Protein AF-A0A524PG04-F1 (afdb_monomer_lite)

pLDDT: mean 76.54, std 22.29, range [25.31, 98.19]

Radius of gyration: 31.92 Å; chains: 1; bounding box: 110×57×59 Å

Structure (mmCIF, N/CA/C/O backbone):
data_AF-A0A524PG04-F1
#
_entry.id   AF-A0A524PG04-F1
#
loop_
_atom_site.group_PDB
_atom_site.id
_atom_site.type_symbol
_atom_site.label_atom_id
_atom_site.label_alt_id
_atom_site.label_comp_id
_atom_site.label_asym_id
_atom_site.label_entity_id
_atom_site.label_seq_id
_atom_site.pdbx_PDB_ins_code
_atom_site.Cartn_x
_atom_site.Cartn_y
_atom_site.Cartn_z
_atom_site.occupancy
_atom_site.B_iso_or_equiv
_atom_site.auth_seq_id
_atom_site.auth_comp_id
_atom_site.auth_asym_id
_atom_site.auth_atom_id
_atom_site.pdbx_PDB_model_num
ATOM 1 N N . MET A 1 1 ? 89.328 -19.355 14.195 1.00 61.00 1 MET A N 1
ATOM 2 C CA . MET A 1 1 ? 89.448 -19.588 12.732 1.00 61.00 1 MET A CA 1
ATOM 3 C C . MET A 1 1 ? 89.073 -21.000 12.251 1.00 61.00 1 MET A C 1
ATOM 5 O O . MET A 1 1 ? 88.817 -21.136 11.061 1.00 61.00 1 MET A O 1
ATOM 9 N N . LEU A 1 2 ? 88.991 -22.046 13.094 1.00 58.09 2 LEU A N 1
ATOM 10 C CA . LEU A 1 2 ? 88.531 -23.376 12.633 1.00 58.09 2 LEU A CA 1
ATOM 11 C C . LEU A 1 2 ? 86.999 -23.502 12.486 1.00 58.09 2 LEU A C 1
ATOM 13 O O . LEU A 1 2 ? 86.540 -24.203 11.591 1.00 58.09 2 LEU A O 1
ATOM 17 N N . HIS A 1 3 ? 86.209 -22.791 13.295 1.00 58.31 3 HIS A N 1
ATOM 18 C CA . HIS A 1 3 ? 84.743 -22.933 13.302 1.00 58.31 3 HIS A CA 1
ATOM 19 C C . HIS A 1 3 ? 84.055 -22.395 12.033 1.00 58.31 3 HIS A C 1
ATOM 21 O O . HIS A 1 3 ? 83.090 -22.972 11.541 1.00 58.31 3 HIS A O 1
ATOM 27 N N . GLU A 1 4 ? 84.595 -21.330 11.439 1.00 61.19 4 GLU A N 1
ATOM 28 C CA . GLU A 1 4 ? 84.008 -20.685 10.258 1.00 61.19 4 GLU A CA 1
ATOM 29 C C . GLU A 1 4 ? 84.200 -21.510 8.971 1.00 61.19 4 GLU A C 1
ATOM 31 O O . GLU A 1 4 ? 83.395 -21.454 8.041 1.00 61.19 4 GLU A O 1
ATOM 36 N N . ARG A 1 5 ? 85.252 -22.340 8.926 1.00 68.06 5 ARG A N 1
ATOM 37 C CA . ARG A 1 5 ? 85.556 -23.194 7.768 1.00 68.06 5 ARG A CA 1
ATOM 38 C C . ARG A 1 5 ? 84.678 -24.446 7.713 1.00 68.06 5 ARG A C 1
ATOM 40 O O . ARG A 1 5 ? 84.444 -24.959 6.622 1.00 68.06 5 ARG A O 1
ATOM 47 N N . VAL A 1 6 ? 84.167 -24.916 8.853 1.00 69.62 6 VAL A N 1
ATOM 48 C CA . VAL A 1 6 ? 83.262 -26.079 8.919 1.00 69.62 6 VAL A CA 1
ATOM 49 C C . VAL A 1 6 ? 81.850 -25.694 8.471 1.00 69.62 6 VAL A C 1
ATOM 51 O O . VAL A 1 6 ? 81.259 -26.398 7.655 1.00 69.62 6 VAL A O 1
ATOM 54 N N . ILE A 1 7 ? 81.355 -24.524 8.890 1.00 65.94 7 ILE A N 1
ATOM 55 C CA . ILE A 1 7 ? 80.019 -24.025 8.515 1.00 65.94 7 ILE A CA 1
ATOM 56 C C . ILE A 1 7 ? 79.933 -23.753 7.005 1.00 65.94 7 ILE A C 1
ATOM 58 O O . ILE A 1 7 ? 78.972 -24.162 6.354 1.00 65.94 7 ILE A O 1
ATOM 62 N N . ARG A 1 8 ? 80.976 -23.159 6.404 1.00 67.19 8 ARG A N 1
ATOM 63 C CA . ARG A 1 8 ? 81.008 -22.936 4.947 1.00 67.19 8 ARG A CA 1
ATOM 64 C C . ARG A 1 8 ? 81.071 -24.238 4.144 1.00 67.19 8 ARG A C 1
ATOM 66 O O . ARG A 1 8 ? 80.489 -24.309 3.067 1.00 67.19 8 ARG A O 1
ATOM 73 N N . ARG A 1 9 ? 81.729 -25.285 4.655 1.00 67.44 9 ARG A N 1
ATOM 74 C CA . ARG A 1 9 ? 81.763 -26.598 3.983 1.00 67.44 9 ARG A CA 1
ATOM 75 C C . ARG A 1 9 ? 80.427 -27.341 4.088 1.00 67.44 9 ARG A C 1
ATOM 77 O O . ARG A 1 9 ? 80.043 -27.987 3.119 1.00 67.44 9 ARG A O 1
ATOM 84 N N . ALA A 1 10 ? 79.703 -27.201 5.199 1.00 65.19 10 ALA A N 1
ATOM 85 C CA . ALA A 1 10 ? 78.368 -27.780 5.361 1.00 65.19 10 ALA A CA 1
ATOM 86 C C . ALA A 1 10 ? 77.319 -27.104 4.455 1.00 65.19 10 ALA A C 1
ATOM 88 O O . ALA A 1 10 ? 76.533 -27.796 3.812 1.00 65.19 10 ALA A O 1
ATOM 89 N N . ALA A 1 11 ? 77.357 -25.772 4.319 1.00 61.72 11 ALA A N 1
ATOM 90 C CA . ALA A 1 11 ? 76.430 -25.032 3.455 1.00 61.72 11 ALA A CA 1
ATOM 91 C C . ALA A 1 11 ? 76.603 -25.365 1.959 1.00 61.72 11 ALA A C 1
ATOM 93 O O . ALA A 1 11 ? 75.622 -25.496 1.232 1.00 61.72 11 ALA A O 1
ATOM 94 N N . VAL A 1 12 ? 77.843 -25.574 1.500 1.00 64.75 12 VAL A N 1
ATOM 95 C CA . VAL A 1 12 ? 78.122 -25.945 0.100 1.00 64.75 12 VAL A CA 1
ATOM 96 C C . VAL A 1 12 ? 77.680 -27.380 -0.215 1.00 64.75 12 VAL A C 1
ATOM 98 O O . VAL A 1 12 ? 77.256 -27.652 -1.335 1.00 64.75 12 VAL A O 1
ATOM 101 N N . GLN A 1 13 ? 77.728 -28.295 0.759 1.00 62.78 13 GLN A N 1
ATOM 102 C CA . GLN A 1 13 ? 77.233 -29.668 0.583 1.00 62.78 13 GLN A CA 1
ATOM 103 C C . GLN A 1 13 ? 75.698 -29.732 0.582 1.00 62.78 13 GLN A C 1
ATOM 105 O O . GLN A 1 13 ? 75.121 -30.461 -0.220 1.00 62.78 13 GLN A O 1
ATOM 110 N N . LEU A 1 14 ? 75.030 -28.909 1.398 1.00 58.38 14 LEU A N 1
ATOM 111 C CA . LEU A 1 14 ? 73.568 -28.780 1.382 1.00 58.38 14 LEU A CA 1
ATOM 112 C C . LEU A 1 14 ? 73.045 -28.165 0.074 1.00 58.38 14 LEU A C 1
ATOM 114 O O . LEU A 1 14 ? 72.011 -28.597 -0.424 1.00 58.38 14 LEU A O 1
ATOM 118 N N . PHE A 1 15 ? 73.782 -27.230 -0.535 1.00 58.12 15 PHE A N 1
ATOM 119 C CA . PHE A 1 15 ? 73.389 -26.637 -1.819 1.00 58.12 15 PHE A CA 1
ATOM 120 C C . PHE A 1 15 ? 73.599 -27.584 -3.016 1.00 58.12 15 PHE A C 1
ATOM 122 O O . PHE A 1 15 ? 72.883 -27.492 -4.006 1.00 58.12 15 PHE A O 1
ATOM 129 N N . LYS A 1 16 ? 74.543 -28.533 -2.925 1.00 58.62 16 LYS A N 1
ATOM 130 C CA . LYS A 1 16 ? 74.797 -29.536 -3.977 1.00 58.62 16 LYS A CA 1
ATOM 131 C C . LYS A 1 16 ? 73.851 -30.739 -3.945 1.00 58.62 16 LYS A C 1
ATOM 133 O O . LYS A 1 16 ? 73.750 -31.440 -4.942 1.00 58.62 16 LYS A O 1
ATOM 138 N N . ALA A 1 17 ? 73.180 -30.991 -2.822 1.00 53.91 17 ALA A N 1
ATOM 139 C CA . ALA A 1 17 ? 72.225 -32.094 -2.687 1.00 53.91 17 ALA A CA 1
ATOM 140 C C . ALA A 1 17 ? 70.807 -31.732 -3.163 1.00 53.91 17 ALA A C 1
ATOM 142 O O . ALA A 1 17 ? 69.955 -32.610 -3.280 1.00 53.91 17 ALA A O 1
ATOM 143 N N . MET A 1 18 ? 70.554 -30.457 -3.466 1.00 55.56 18 MET A N 1
ATOM 144 C CA . MET A 1 18 ? 69.277 -29.977 -3.985 1.00 55.56 18 MET A CA 1
ATOM 145 C C . MET A 1 18 ? 69.347 -29.799 -5.507 1.00 55.56 18 MET A C 1
ATOM 147 O O . MET A 1 18 ? 68.961 -28.765 -6.045 1.00 55.56 18 MET A O 1
ATOM 151 N N . ASP A 1 19 ? 69.815 -30.836 -6.210 1.00 57.38 19 ASP A N 1
ATOM 152 C CA . ASP A 1 19 ? 69.539 -31.038 -7.639 1.00 57.38 19 ASP A CA 1
ATOM 153 C C . ASP A 1 19 ? 68.057 -31.408 -7.792 1.00 57.38 19 ASP A C 1
ATOM 155 O O . ASP A 1 19 ? 67.667 -32.521 -8.158 1.00 57.38 19 ASP A O 1
ATOM 159 N N . LEU A 1 20 ? 67.196 -30.444 -7.470 1.00 54.78 20 LEU A N 1
ATOM 160 C CA . LEU A 1 20 ? 65.796 -30.489 -7.821 1.00 54.78 20 LEU A CA 1
ATOM 161 C C . LEU A 1 20 ? 65.758 -30.245 -9.327 1.00 54.78 20 LEU A C 1
ATOM 163 O O . LEU A 1 20 ? 65.735 -29.110 -9.799 1.00 54.78 20 LEU A O 1
ATOM 167 N N . ARG A 1 21 ? 65.858 -31.348 -10.076 1.00 63.59 21 ARG A N 1
ATOM 168 C CA . ARG A 1 21 ? 65.670 -31.427 -11.525 1.00 63.59 21 ARG A CA 1
ATOM 169 C C . ARG A 1 21 ? 64.244 -30.993 -11.856 1.00 63.59 21 ARG A C 1
ATOM 171 O O . ARG A 1 21 ? 63.390 -31.814 -12.177 1.00 63.59 21 ARG A O 1
ATOM 178 N N . PHE A 1 22 ? 63.975 -29.697 -11.753 1.00 57.28 22 PHE A N 1
ATOM 179 C CA . PHE A 1 22 ? 62.798 -29.088 -12.333 1.00 57.28 22 PHE A CA 1
ATOM 180 C C . PHE A 1 22 ? 62.942 -29.247 -13.837 1.00 57.28 22 PHE A C 1
ATOM 182 O O . PHE A 1 22 ? 63.672 -28.511 -14.499 1.00 57.28 22 PHE A O 1
ATOM 189 N N . ALA A 1 23 ? 62.292 -30.280 -14.369 1.00 59.88 23 ALA A N 1
ATOM 190 C CA . ALA A 1 23 ? 62.112 -30.416 -15.797 1.00 59.88 23 ALA A CA 1
ATOM 191 C C . ALA A 1 23 ? 61.543 -29.083 -16.313 1.00 59.88 23 ALA A C 1
ATOM 193 O O . ALA A 1 23 ? 60.597 -28.568 -15.705 1.00 59.88 23 ALA A O 1
ATOM 194 N N . PRO A 1 24 ? 62.067 -28.521 -17.415 1.00 59.09 24 PRO A N 1
ATOM 195 C CA . PRO A 1 24 ? 61.584 -27.244 -17.945 1.00 59.09 24 PRO A CA 1
ATOM 196 C C . PRO A 1 24 ? 60.068 -27.262 -18.224 1.00 59.09 24 PRO A C 1
ATOM 198 O O . PRO A 1 24 ? 59.426 -26.218 -18.208 1.00 59.09 24 PRO A O 1
ATOM 201 N N . GLY A 1 25 ? 59.471 -28.452 -18.376 1.00 59.28 25 GLY A N 1
ATOM 202 C CA . GLY A 1 25 ? 58.024 -28.637 -18.491 1.00 59.28 25 GLY A CA 1
ATOM 203 C C . GLY A 1 25 ? 57.207 -28.297 -17.235 1.00 59.28 25 GLY A C 1
ATOM 204 O O . GLY A 1 25 ? 56.081 -27.838 -17.380 1.00 59.28 25 GLY A O 1
ATOM 205 N N . LEU A 1 26 ? 57.738 -28.457 -16.014 1.00 58.88 26 LEU A N 1
ATOM 206 C CA . LEU A 1 26 ? 56.975 -28.173 -14.785 1.00 58.88 26 LEU A CA 1
ATOM 207 C C . LEU A 1 26 ? 56.836 -26.660 -14.538 1.00 58.88 26 LEU A C 1
ATOM 209 O O . LEU A 1 26 ? 55.797 -26.199 -14.080 1.00 58.88 26 LEU A O 1
ATOM 213 N N . ILE A 1 27 ? 57.861 -25.881 -14.897 1.00 63.84 27 ILE A N 1
ATOM 214 C CA . ILE A 1 27 ? 57.843 -24.414 -14.786 1.00 63.84 27 ILE A CA 1
ATOM 215 C C . ILE A 1 27 ? 56.858 -23.814 -15.803 1.00 63.84 27 ILE A C 1
ATOM 217 O O . ILE A 1 27 ? 56.119 -22.892 -15.468 1.00 63.84 27 ILE A O 1
ATOM 221 N N . ILE A 1 28 ? 56.782 -24.382 -17.013 1.00 64.31 28 ILE A N 1
ATOM 222 C CA . ILE A 1 28 ? 55.809 -23.973 -18.039 1.00 64.31 28 ILE A CA 1
ATOM 223 C C . ILE A 1 28 ? 54.373 -24.302 -17.602 1.00 64.31 28 ILE A C 1
ATOM 225 O O . ILE A 1 28 ? 53.475 -23.492 -17.809 1.00 64.31 28 ILE A O 1
ATOM 229 N N . LEU A 1 29 ? 54.152 -25.449 -16.951 1.00 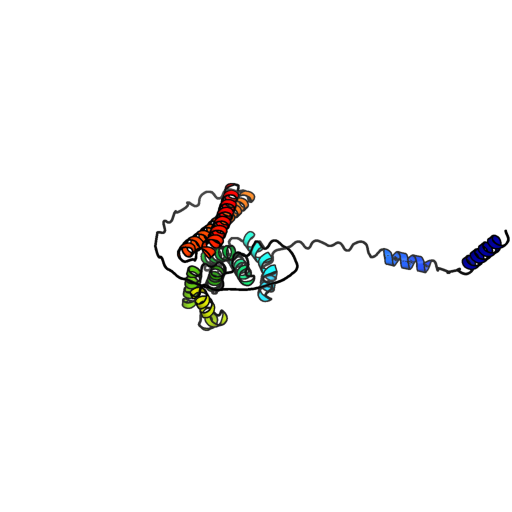60.69 29 LEU A N 1
ATOM 230 C CA . LEU A 1 29 ? 52.821 -25.868 -16.497 1.00 60.69 29 LEU A CA 1
ATOM 231 C C . LEU A 1 29 ? 52.303 -25.008 -15.330 1.00 60.69 29 LEU A C 1
ATOM 233 O O . LEU A 1 29 ? 51.123 -24.670 -15.292 1.00 60.69 29 LEU A O 1
ATOM 237 N N . VAL A 1 30 ? 53.189 -24.580 -14.424 1.00 64.12 30 VAL A N 1
ATOM 238 C CA . VAL A 1 30 ? 52.848 -23.623 -13.356 1.00 64.12 30 VAL A CA 1
ATOM 239 C C . VAL A 1 30 ? 52.592 -22.221 -13.924 1.00 64.12 30 VAL A C 1
ATOM 241 O O . VAL A 1 30 ? 51.646 -21.566 -13.499 1.00 64.12 30 VAL A O 1
ATOM 244 N N . ALA A 1 31 ? 53.361 -21.777 -14.925 1.00 60.78 31 ALA A N 1
ATOM 245 C CA . ALA A 1 31 ? 53.132 -20.491 -15.590 1.00 60.78 31 ALA A CA 1
ATOM 246 C C . ALA A 1 31 ? 51.802 -20.440 -16.372 1.00 60.78 31 ALA A C 1
ATOM 248 O O . ALA A 1 31 ? 51.148 -19.402 -16.365 1.00 60.78 31 ALA A O 1
ATOM 249 N N . LEU A 1 32 ? 51.370 -21.555 -16.977 1.00 58.19 32 LEU A N 1
ATOM 250 C CA . LEU A 1 32 ? 50.072 -21.676 -17.663 1.00 58.19 32 LEU A CA 1
ATOM 251 C C . LEU A 1 32 ? 48.877 -21.676 -16.693 1.00 58.19 32 LEU A C 1
ATOM 253 O O . LEU A 1 32 ? 47.844 -21.097 -17.000 1.00 58.19 32 LEU A O 1
ATOM 257 N N . MET A 1 33 ? 49.031 -22.247 -15.494 1.00 59.62 33 MET A N 1
ATOM 258 C CA . MET A 1 33 ? 48.008 -22.208 -14.433 1.00 59.62 33 MET A CA 1
ATOM 259 C C . MET A 1 33 ? 47.835 -20.819 -13.788 1.00 59.62 33 MET A C 1
ATOM 261 O O . MET A 1 33 ? 46.812 -20.553 -13.163 1.00 59.62 33 MET A O 1
ATOM 265 N N . LEU A 1 34 ? 48.819 -19.924 -13.925 1.00 56.41 34 LEU A N 1
ATOM 266 C CA . LEU A 1 34 ? 48.785 -18.564 -13.368 1.00 56.41 34 LEU A CA 1
ATOM 267 C C . LEU A 1 34 ? 48.224 -17.514 -14.345 1.00 56.41 34 LEU A C 1
ATOM 269 O O . LEU A 1 34 ? 47.980 -16.382 -13.931 1.00 56.41 34 LEU A O 1
ATOM 273 N N . THR A 1 35 ? 47.986 -17.866 -15.613 1.00 56.81 35 THR A N 1
ATOM 274 C CA . THR A 1 35 ? 47.435 -16.946 -16.626 1.00 56.81 35 THR A CA 1
ATOM 275 C C . THR A 1 35 ? 45.909 -16.962 -16.746 1.00 56.81 35 THR A C 1
ATOM 277 O O . THR A 1 35 ? 45.356 -16.044 -17.342 1.00 56.81 35 THR A O 1
ATOM 280 N N . ASP A 1 36 ? 45.213 -17.921 -16.129 1.00 50.41 36 ASP A N 1
ATOM 281 C CA . ASP A 1 36 ? 43.746 -18.046 -16.229 1.00 50.41 36 ASP A CA 1
ATOM 282 C C . ASP A 1 36 ? 42.958 -17.200 -15.204 1.00 50.41 36 ASP A C 1
ATOM 284 O O . ASP A 1 36 ? 41.729 -17.204 -15.203 1.00 50.41 36 ASP A O 1
ATOM 288 N N . PHE A 1 37 ? 43.632 -16.434 -14.337 1.00 55.00 37 PHE A N 1
ATOM 289 C CA . PHE A 1 37 ? 42.971 -15.598 -13.318 1.00 55.00 37 PHE A CA 1
ATOM 290 C C . PHE A 1 37 ? 42.714 -14.142 -13.733 1.00 55.00 37 PHE A C 1
ATOM 292 O O . PHE A 1 37 ? 42.128 -13.376 -12.965 1.00 55.00 37 PHE A O 1
ATOM 299 N N . ALA A 1 38 ? 43.118 -13.735 -14.935 1.00 58.28 38 ALA A N 1
ATOM 300 C CA . ALA A 1 38 ? 42.870 -12.387 -15.428 1.00 58.28 38 ALA A CA 1
ATOM 301 C C . ALA A 1 38 ? 41.694 -12.393 -16.412 1.00 58.28 38 ALA A C 1
ATOM 303 O O . ALA A 1 38 ? 41.837 -12.846 -17.544 1.00 58.28 38 ALA A O 1
ATOM 304 N N . SER A 1 39 ? 40.573 -11.797 -15.992 1.00 61.59 39 SER A N 1
ATOM 305 C CA . SER A 1 39 ? 39.359 -11.464 -16.771 1.00 61.59 39 SER A CA 1
ATOM 306 C C . SER A 1 39 ? 38.116 -12.308 -16.474 1.00 61.59 39 SER A C 1
ATOM 308 O O . SER A 1 39 ? 37.393 -12.719 -17.378 1.00 61.59 39 SER A O 1
ATOM 310 N N . VAL A 1 40 ? 37.753 -12.431 -15.194 1.00 58.75 40 VAL A N 1
ATOM 311 C CA . VAL A 1 40 ? 36.322 -12.371 -14.857 1.00 58.75 40 VAL A CA 1
ATOM 312 C C . VAL A 1 40 ? 35.906 -10.907 -14.983 1.00 58.75 40 VAL A C 1
ATOM 314 O O . VAL A 1 40 ? 35.981 -10.127 -14.036 1.00 58.75 40 VAL A O 1
ATOM 317 N N . SER A 1 41 ? 35.530 -10.496 -16.194 1.00 60.94 41 SER A N 1
ATOM 318 C CA . SER A 1 41 ? 34.801 -9.247 -16.380 1.00 60.94 41 SER A CA 1
ATOM 319 C C . SER A 1 41 ? 33.428 -9.425 -15.744 1.00 60.94 41 SER A C 1
ATOM 321 O O . SER A 1 41 ? 32.563 -10.098 -16.301 1.00 60.94 41 SER A O 1
ATOM 323 N N . ALA A 1 42 ? 33.227 -8.822 -14.575 1.00 51.88 42 ALA A N 1
ATOM 324 C CA . ALA A 1 42 ? 31.898 -8.562 -14.050 1.00 51.88 42 ALA A CA 1
ATOM 325 C C . ALA A 1 42 ? 31.203 -7.596 -15.021 1.00 51.88 42 ALA A C 1
ATOM 327 O O . ALA A 1 42 ? 31.329 -6.379 -14.907 1.00 51.88 42 ALA A O 1
ATOM 328 N N . GLN A 1 43 ? 30.535 -8.131 -16.045 1.00 57.16 43 GLN A N 1
ATOM 329 C CA . GLN A 1 43 ? 29.596 -7.336 -16.821 1.00 57.16 43 GLN A CA 1
ATOM 330 C C . GLN A 1 43 ? 28.498 -6.928 -15.845 1.00 57.16 43 GLN A C 1
ATOM 332 O O . GLN A 1 43 ? 27.790 -7.786 -15.316 1.00 57.16 43 GLN A O 1
ATOM 337 N N . ALA A 1 44 ? 28.406 -5.631 -15.551 1.00 56.44 44 ALA A N 1
ATOM 338 C CA . ALA A 1 44 ? 27.278 -5.086 -14.820 1.00 56.44 44 ALA A CA 1
ATOM 339 C C . ALA A 1 44 ? 26.027 -5.437 -15.629 1.00 56.44 44 ALA A C 1
ATOM 341 O O . ALA A 1 44 ? 25.806 -4.881 -16.705 1.00 56.44 44 ALA A O 1
ATOM 342 N N . VAL A 1 45 ? 25.264 -6.425 -15.157 1.00 58.59 45 VAL A N 1
ATOM 343 C CA . VAL A 1 45 ? 23.978 -6.778 -15.750 1.00 58.59 45 VAL A CA 1
ATOM 344 C C . VAL A 1 45 ? 23.123 -5.526 -15.633 1.00 58.59 45 VAL A C 1
ATOM 346 O O . VAL A 1 45 ? 22.738 -5.131 -14.533 1.00 58.59 45 VAL A O 1
ATOM 349 N N . SER A 1 46 ? 22.900 -4.846 -16.755 1.00 71.69 46 SER A N 1
ATOM 350 C CA . SER A 1 46 ? 22.048 -3.670 -16.780 1.00 71.69 46 SER A CA 1
ATOM 351 C C . SER A 1 46 ? 20.638 -4.105 -16.399 1.00 71.69 46 SER A C 1
ATOM 353 O O . SER A 1 46 ? 20.056 -5.016 -16.995 1.00 71.69 46 SER A O 1
ATOM 355 N N . PHE A 1 47 ? 20.097 -3.487 -15.352 1.00 84.56 47 PHE A N 1
ATOM 356 C CA . PHE A 1 47 ? 18.735 -3.754 -14.921 1.00 84.56 47 PHE A CA 1
ATOM 357 C C . PHE A 1 47 ? 17.774 -3.340 -16.036 1.00 84.56 47 PHE A C 1
ATOM 359 O O . PHE A 1 47 ? 17.689 -2.167 -16.399 1.00 84.56 47 PHE A O 1
ATOM 366 N N . THR A 1 48 ? 17.054 -4.314 -16.587 1.00 88.19 48 THR A N 1
ATOM 367 C CA . THR A 1 48 ? 16.013 -4.079 -17.586 1.00 88.19 48 THR A CA 1
ATOM 368 C C . THR A 1 48 ? 14.657 -4.424 -16.971 1.00 88.19 48 THR A C 1
ATOM 370 O O . THR A 1 48 ? 14.434 -5.563 -16.547 1.00 88.19 48 THR A O 1
ATOM 373 N N . PRO A 1 49 ? 13.729 -3.456 -16.857 1.00 90.69 49 PRO A N 1
ATOM 374 C CA . PRO A 1 49 ? 12.407 -3.734 -16.321 1.00 90.69 49 PRO A CA 1
ATOM 375 C C . PRO A 1 49 ? 11.632 -4.654 -17.273 1.00 90.69 49 PRO A C 1
ATOM 377 O O . PRO A 1 49 ? 11.436 -4.320 -18.439 1.00 90.69 49 PRO A O 1
ATOM 380 N N . SER A 1 50 ? 11.175 -5.806 -16.776 1.00 93.88 50 SER A N 1
ATOM 381 C CA . SER A 1 50 ? 10.380 -6.777 -17.535 1.00 93.88 50 SER A CA 1
ATOM 382 C C . SER A 1 50 ? 9.143 -7.165 -16.741 1.00 93.88 50 SER A C 1
ATOM 384 O O . SER A 1 50 ? 9.216 -7.451 -15.543 1.00 93.88 50 SER A O 1
ATOM 386 N N . LYS A 1 51 ? 7.999 -7.191 -17.430 1.00 94.38 51 LYS A N 1
ATOM 387 C CA . LYS A 1 51 ? 6.714 -7.594 -16.858 1.00 94.38 51 LYS A CA 1
ATOM 388 C C . LYS A 1 51 ? 6.711 -9.077 -16.493 1.00 94.38 51 LYS A C 1
ATOM 390 O O . LYS A 1 51 ? 6.181 -9.448 -15.451 1.00 94.38 51 LYS A O 1
ATOM 395 N N . GLU A 1 52 ? 7.297 -9.914 -17.340 1.00 96.06 52 GLU A N 1
ATOM 396 C CA . GLU A 1 52 ? 7.395 -11.359 -17.153 1.00 96.06 52 GLU A CA 1
ATOM 397 C C . GLU A 1 52 ? 8.214 -11.679 -15.900 1.00 96.06 52 GLU A C 1
ATOM 399 O O . GLU A 1 52 ? 7.749 -12.423 -15.033 1.00 96.06 52 GLU A O 1
ATOM 404 N N . THR A 1 53 ? 9.380 -11.042 -15.751 1.00 94.56 53 THR A N 1
ATOM 405 C CA . THR A 1 53 ? 10.222 -11.181 -14.556 1.00 94.56 53 THR A CA 1
ATOM 406 C C . THR A 1 53 ? 9.501 -10.675 -13.307 1.00 94.56 53 THR A C 1
ATOM 408 O O . THR A 1 53 ? 9.451 -11.383 -12.302 1.00 94.56 53 THR A O 1
ATOM 411 N N . ALA A 1 54 ? 8.868 -9.497 -13.373 1.00 95.31 54 ALA A N 1
ATOM 412 C CA . ALA A 1 54 ? 8.107 -8.934 -12.255 1.00 95.31 54 ALA A CA 1
ATOM 413 C C . ALA A 1 54 ? 6.966 -9.856 -11.797 1.00 95.31 54 ALA A C 1
ATOM 415 O O . ALA A 1 54 ? 6.768 -10.070 -10.602 1.00 95.31 54 ALA A O 1
ATOM 416 N N . SER A 1 55 ? 6.225 -10.432 -12.746 1.00 95.50 55 SER A N 1
ATOM 417 C CA . SER A 1 55 ? 5.114 -11.344 -12.465 1.00 95.50 55 SER A CA 1
ATOM 418 C C . SER A 1 55 ? 5.591 -12.662 -11.853 1.00 95.50 55 SER A C 1
ATOM 420 O O . SER A 1 55 ? 4.967 -13.151 -10.906 1.00 95.50 55 SER A O 1
ATOM 422 N N . GLY A 1 56 ? 6.719 -13.200 -12.330 1.00 97.19 56 GLY A N 1
ATOM 423 C CA . GLY A 1 56 ? 7.362 -14.372 -11.736 1.00 97.19 56 GLY A CA 1
ATOM 424 C C . GLY A 1 56 ? 7.780 -14.125 -10.286 1.00 97.19 56 GLY A C 1
ATOM 425 O O . GLY A 1 56 ? 7.402 -14.894 -9.404 1.00 97.19 56 GLY A O 1
ATOM 426 N N . LEU A 1 57 ? 8.474 -13.011 -10.032 1.00 95.62 57 LEU A N 1
ATOM 427 C CA . LEU A 1 57 ? 8.930 -12.611 -8.695 1.00 95.62 57 LEU A CA 1
ATOM 428 C C . LEU A 1 57 ? 7.769 -12.357 -7.728 1.00 95.62 57 LEU A C 1
ATOM 430 O O . LEU A 1 57 ? 7.814 -12.787 -6.576 1.00 95.62 57 LEU A O 1
ATOM 434 N N . TYR A 1 58 ? 6.707 -11.704 -8.202 1.00 96.56 58 TYR A N 1
ATOM 435 C CA . TYR A 1 58 ? 5.495 -11.473 -7.419 1.00 96.56 58 TYR A CA 1
ATOM 436 C C . TYR A 1 58 ? 4.838 -12.792 -7.007 1.00 96.56 58 TYR A C 1
ATOM 438 O O . TYR A 1 58 ? 4.503 -12.994 -5.844 1.00 96.56 58 TYR A O 1
ATOM 446 N N . SER A 1 59 ? 4.706 -13.722 -7.955 1.00 95.50 59 SER A N 1
ATOM 447 C CA . SER A 1 59 ? 4.082 -15.026 -7.713 1.00 95.50 59 SER A CA 1
ATOM 448 C C . SER A 1 59 ? 4.918 -15.910 -6.784 1.00 95.50 59 SER A C 1
ATOM 450 O O . SER A 1 59 ? 4.360 -16.722 -6.051 1.00 95.50 59 SER A O 1
ATOM 452 N N . SER A 1 60 ? 6.246 -15.744 -6.779 1.00 95.06 60 SER A N 1
ATOM 453 C CA . SER A 1 60 ? 7.145 -16.417 -5.837 1.00 95.06 60 SER A CA 1
ATOM 454 C C . SER A 1 60 ? 7.247 -15.718 -4.474 1.00 95.06 60 SER A C 1
ATOM 456 O O . SER A 1 60 ? 8.017 -16.166 -3.629 1.00 95.06 60 SER A O 1
ATOM 458 N N . GLY A 1 61 ? 6.524 -14.613 -4.257 1.00 93.31 61 GLY A N 1
ATOM 459 C CA . GLY A 1 61 ? 6.551 -13.839 -3.012 1.00 93.31 61 GLY A CA 1
ATOM 460 C C . GLY A 1 61 ? 7.792 -12.961 -2.822 1.00 93.31 61 GLY A C 1
ATOM 461 O O . GLY A 1 61 ? 7.982 -12.398 -1.746 1.00 93.31 61 GLY A O 1
ATOM 462 N N . ASN A 1 62 ? 8.640 -12.806 -3.845 1.00 94.94 62 ASN A N 1
ATOM 463 C CA . ASN A 1 62 ? 9.779 -11.890 -3.798 1.00 94.94 62 ASN A CA 1
ATOM 464 C C . ASN A 1 62 ? 9.316 -10.468 -4.147 1.00 94.94 62 ASN A C 1
ATOM 466 O O . ASN A 1 62 ? 9.591 -9.936 -5.225 1.00 94.94 62 ASN A O 1
ATOM 470 N N . TYR A 1 63 ? 8.568 -9.868 -3.222 1.00 95.19 63 TYR A N 1
ATOM 471 C CA . TYR A 1 63 ? 7.947 -8.560 -3.418 1.00 95.19 63 TYR A CA 1
ATOM 472 C C . TYR A 1 63 ? 8.966 -7.423 -3.534 1.00 95.19 63 TYR A C 1
ATOM 474 O O . TYR A 1 63 ? 8.674 -6.433 -4.194 1.00 95.19 63 TYR A O 1
ATOM 482 N N . SER A 1 64 ? 10.162 -7.564 -2.950 1.00 93.81 64 SER A N 1
ATOM 483 C CA . SER A 1 64 ? 11.225 -6.550 -3.033 1.00 93.81 64 SER A CA 1
ATOM 484 C C . SER A 1 64 ? 11.745 -6.397 -4.463 1.00 93.81 64 SER A C 1
ATOM 486 O O . SER A 1 64 ? 11.716 -5.305 -5.031 1.00 93.81 64 SER A O 1
ATOM 488 N N . GLU A 1 65 ? 12.134 -7.504 -5.102 1.00 92.81 65 GLU A N 1
ATOM 489 C CA . GLU A 1 65 ? 12.586 -7.466 -6.496 1.00 92.81 65 GLU A CA 1
ATOM 490 C C . GLU A 1 65 ? 11.422 -7.195 -7.460 1.00 92.81 65 GLU A C 1
ATOM 492 O O . GLU A 1 65 ? 11.570 -6.438 -8.422 1.00 92.81 65 GLU A O 1
ATOM 497 N N . ALA A 1 66 ? 10.229 -7.737 -7.181 1.00 95.69 66 ALA A N 1
ATOM 498 C CA . ALA A 1 66 ? 9.035 -7.427 -7.967 1.00 95.69 66 ALA A CA 1
ATOM 499 C C . ALA A 1 66 ? 8.718 -5.923 -7.946 1.00 95.69 66 ALA A C 1
ATOM 501 O O . ALA A 1 66 ? 8.416 -5.347 -8.993 1.00 95.69 66 ALA A O 1
ATOM 502 N N . LEU A 1 67 ? 8.842 -5.274 -6.783 1.00 96.94 67 LEU A N 1
ATOM 503 C CA . LEU A 1 67 ? 8.639 -3.837 -6.631 1.00 96.94 67 LEU A CA 1
ATOM 504 C C . LEU A 1 67 ? 9.604 -3.039 -7.507 1.00 96.94 67 LEU A C 1
ATOM 506 O O . LEU A 1 67 ? 9.156 -2.108 -8.168 1.00 96.94 67 LEU A O 1
ATOM 510 N N . LYS A 1 68 ? 10.892 -3.405 -7.568 1.00 95.38 68 LYS A N 1
ATOM 511 C CA . LYS A 1 68 ? 11.875 -2.726 -8.436 1.00 95.38 68 LYS A CA 1
ATOM 512 C C . LYS A 1 68 ? 11.454 -2.758 -9.905 1.00 95.38 68 LYS A C 1
ATOM 514 O O . LYS A 1 68 ? 11.532 -1.746 -10.598 1.00 95.38 68 LYS A O 1
ATOM 519 N N . HIS A 1 69 ? 10.981 -3.906 -10.390 1.00 95.56 69 HIS A N 1
ATOM 520 C CA . HIS A 1 69 ? 10.510 -4.017 -11.769 1.00 95.56 69 HIS A CA 1
ATOM 521 C C . HIS A 1 69 ? 9.198 -3.262 -12.001 1.00 95.56 69 HIS A C 1
ATOM 523 O O . HIS A 1 69 ? 9.095 -2.526 -12.981 1.00 95.56 69 HIS A O 1
ATOM 529 N N . TYR A 1 70 ? 8.202 -3.408 -11.124 1.00 96.81 70 TYR A N 1
ATOM 530 C CA . TYR A 1 70 ? 6.912 -2.737 -11.299 1.00 96.81 70 TYR A CA 1
ATOM 531 C C . TYR A 1 70 ? 6.998 -1.220 -11.148 1.00 96.81 70 TYR A C 1
ATOM 533 O O . TYR A 1 70 ? 6.329 -0.513 -11.902 1.00 96.81 70 TYR A O 1
ATOM 541 N N . SER A 1 71 ? 7.848 -0.710 -10.255 1.00 94.19 71 SER A N 1
ATOM 542 C CA . SER A 1 71 ? 8.058 0.730 -10.099 1.00 94.19 71 SER A CA 1
ATOM 543 C C . SER A 1 71 ? 8.689 1.322 -11.361 1.00 94.19 71 SER A C 1
ATOM 545 O O . SER A 1 71 ? 8.150 2.279 -11.920 1.00 94.19 71 SER A O 1
ATOM 547 N N . ALA A 1 72 ? 9.732 0.685 -11.902 1.00 92.88 72 ALA A N 1
ATOM 548 C CA . ALA A 1 72 ? 10.351 1.084 -13.164 1.00 92.88 72 ALA A CA 1
ATOM 549 C C . ALA A 1 72 ? 9.374 0.990 -14.354 1.00 92.88 72 ALA A C 1
ATOM 551 O O . ALA A 1 72 ? 9.294 1.911 -15.168 1.00 92.88 72 ALA A O 1
ATOM 552 N N . LEU A 1 73 ? 8.569 -0.077 -14.436 1.00 93.25 73 LEU A N 1
ATOM 553 C CA . LEU A 1 73 ? 7.516 -0.204 -15.453 1.00 93.25 73 LEU A CA 1
ATOM 554 C C . LEU A 1 73 ? 6.450 0.889 -15.314 1.00 93.25 73 LEU A C 1
ATOM 556 O O . LEU A 1 73 ? 5.999 1.422 -16.322 1.00 93.25 73 LEU A O 1
ATOM 560 N N . SER A 1 74 ? 6.065 1.259 -14.091 1.00 92.06 74 SER A N 1
ATOM 561 C CA . SER A 1 74 ? 5.074 2.315 -13.859 1.00 92.06 74 SER A CA 1
ATOM 562 C C . SER A 1 74 ? 5.568 3.698 -14.297 1.00 92.06 74 SER A C 1
ATOM 564 O O . SER A 1 74 ? 4.773 4.491 -14.799 1.00 92.06 74 SER A O 1
ATOM 566 N N . GLY A 1 75 ? 6.876 3.963 -14.182 1.00 88.88 75 GLY A N 1
ATOM 567 C CA . GLY A 1 75 ? 7.506 5.179 -14.702 1.00 88.88 75 GLY A CA 1
ATOM 568 C C . GLY A 1 75 ? 7.558 5.209 -16.231 1.00 88.88 75 GLY A C 1
ATOM 569 O O . GLY A 1 75 ? 7.244 6.232 -16.835 1.00 88.88 75 GLY A O 1
ATOM 570 N N . ASN A 1 76 ? 7.879 4.072 -16.858 1.00 87.56 76 ASN A N 1
ATOM 571 C CA . ASN A 1 76 ? 7.969 3.951 -18.319 1.00 87.56 76 ASN A CA 1
ATOM 572 C C . ASN A 1 76 ? 6.594 3.898 -19.008 1.00 87.56 76 ASN A C 1
ATOM 574 O O . ASN A 1 76 ? 6.451 4.305 -20.159 1.00 87.56 76 ASN A O 1
ATOM 578 N N . PHE A 1 77 ? 5.574 3.393 -18.311 1.00 90.50 77 PHE A N 1
ATOM 579 C CA . PHE A 1 77 ? 4.223 3.190 -18.834 1.00 90.50 77 PHE A CA 1
ATOM 580 C C . PHE A 1 77 ? 3.162 3.782 -17.886 1.00 90.50 77 PHE A C 1
ATOM 582 O O . PHE A 1 77 ? 2.306 3.051 -17.382 1.00 90.50 77 PHE A O 1
ATOM 589 N N . PRO A 1 78 ? 3.143 5.111 -17.666 1.00 86.94 78 PRO A N 1
ATOM 590 C CA . PRO A 1 78 ? 2.286 5.749 -16.657 1.00 86.94 78 PRO A CA 1
ATOM 591 C C . PRO A 1 78 ? 0.782 5.619 -16.940 1.00 86.94 78 PRO A C 1
ATOM 593 O O . PRO A 1 78 ? -0.037 5.784 -16.037 1.00 86.94 78 PRO A O 1
ATOM 596 N N . ALA A 1 79 ? 0.412 5.323 -18.190 1.00 87.38 79 ALA A N 1
ATOM 597 C CA . ALA A 1 79 ? -0.967 5.106 -18.617 1.00 87.38 79 ALA A CA 1
ATOM 598 C C . ALA A 1 79 ? -1.504 3.699 -18.288 1.00 87.38 79 ALA A C 1
ATOM 600 O O . ALA A 1 79 ? -2.688 3.439 -18.513 1.00 87.38 79 ALA A O 1
ATOM 601 N N . ASP A 1 80 ? -0.656 2.763 -17.850 1.00 91.25 80 ASP A N 1
ATOM 602 C CA . ASP A 1 80 ? -1.097 1.438 -17.418 1.00 91.25 80 ASP A CA 1
ATOM 603 C C . ASP A 1 80 ? -1.266 1.410 -15.884 1.00 91.25 80 ASP A C 1
ATOM 605 O O . ASP A 1 80 ? -0.271 1.409 -15.151 1.00 91.25 80 ASP A O 1
ATOM 609 N N . PRO A 1 81 ? -2.510 1.382 -15.365 1.00 94.50 81 PRO A N 1
ATOM 610 C CA . PRO A 1 81 ? -2.755 1.370 -13.925 1.00 94.50 81 PRO A CA 1
ATOM 611 C C . PRO A 1 81 ? -2.271 0.076 -13.253 1.00 94.50 81 PRO A C 1
ATOM 613 O O . PRO A 1 81 ? -2.085 0.054 -12.036 1.00 94.50 81 PRO A O 1
ATOM 616 N N . LEU A 1 82 ? -2.033 -0.995 -14.018 1.00 95.06 82 LEU A N 1
ATOM 617 C CA . LEU A 1 82 ? -1.632 -2.298 -13.495 1.00 95.06 82 LEU A CA 1
ATOM 618 C C . LEU A 1 82 ? -0.270 -2.243 -12.784 1.00 95.06 82 LEU A C 1
ATOM 620 O O . LEU A 1 82 ? -0.083 -2.870 -11.743 1.00 95.06 82 LEU A O 1
ATOM 624 N N . TYR A 1 83 ? 0.684 -1.473 -13.312 1.00 95.06 83 TYR A N 1
ATOM 625 C CA . TYR A 1 83 ? 2.018 -1.378 -12.712 1.00 95.06 83 TYR A CA 1
ATOM 626 C C . TYR A 1 83 ? 2.009 -0.571 -11.414 1.00 95.06 83 TYR A C 1
ATOM 628 O O . TYR A 1 83 ? 2.690 -0.942 -10.456 1.00 95.06 83 TYR A O 1
ATOM 636 N N . LYS A 1 84 ? 1.183 0.481 -11.339 1.00 96.00 84 LYS A N 1
ATOM 637 C CA . LYS A 1 84 ? 0.938 1.216 -10.088 1.00 96.00 84 LYS A CA 1
ATOM 638 C C . LYS A 1 84 ? 0.261 0.323 -9.053 1.00 96.00 84 LYS A C 1
ATOM 640 O O . LYS A 1 84 ? 0.681 0.308 -7.899 1.00 96.00 84 LYS A O 1
ATOM 645 N N . TYR A 1 85 ? -0.723 -0.470 -9.487 1.00 97.69 85 TYR A N 1
ATOM 646 C CA . TYR A 1 85 ? -1.391 -1.449 -8.638 1.00 97.69 85 TYR A CA 1
ATOM 647 C C . TYR A 1 85 ? -0.392 -2.425 -8.010 1.00 97.69 85 TYR A C 1
ATOM 649 O O . TYR A 1 85 ? -0.283 -2.477 -6.789 1.00 97.69 85 TYR A O 1
ATOM 657 N N . TYR A 1 86 ? 0.385 -3.147 -8.823 1.00 97.69 86 TYR A N 1
ATOM 658 C CA . TYR A 1 86 ? 1.322 -4.138 -8.295 1.00 97.69 86 TYR A CA 1
ATOM 659 C C . TYR A 1 86 ? 2.449 -3.518 -7.471 1.00 97.69 86 TYR A C 1
ATOM 661 O O . TYR A 1 86 ? 2.850 -4.116 -6.476 1.00 97.69 86 TYR A O 1
ATOM 669 N N . SER A 1 87 ? 2.920 -2.317 -7.824 1.00 97.44 87 SER A N 1
ATOM 670 C CA . SER A 1 87 ? 3.886 -1.586 -6.993 1.00 97.44 87 SER A CA 1
ATOM 671 C C . SER A 1 87 ? 3.314 -1.309 -5.603 1.00 97.44 87 SER A C 1
ATOM 673 O O . SER A 1 87 ? 3.954 -1.620 -4.603 1.00 97.44 87 SER A O 1
ATOM 675 N N . GLY A 1 88 ? 2.079 -0.803 -5.534 1.00 97.19 88 GLY A N 1
ATOM 676 C CA . GLY A 1 88 ? 1.388 -0.571 -4.270 1.00 97.19 88 GLY A CA 1
ATOM 677 C C . GLY A 1 88 ? 1.171 -1.858 -3.473 1.00 97.19 88 GLY A C 1
ATOM 678 O O . GLY A 1 88 ? 1.499 -1.907 -2.294 1.00 97.19 88 GLY A O 1
ATOM 679 N N . VAL A 1 89 ? 0.709 -2.943 -4.102 1.00 97.94 89 VAL A N 1
ATOM 680 C CA . VAL A 1 89 ? 0.550 -4.227 -3.395 1.00 97.94 89 VAL A CA 1
ATOM 681 C C . VAL A 1 89 ? 1.887 -4.737 -2.856 1.00 97.94 89 VAL A C 1
ATOM 683 O O . VAL A 1 89 ? 1.948 -5.155 -1.704 1.00 97.94 89 VAL A O 1
ATOM 686 N N . CYS A 1 90 ? 2.974 -4.654 -3.631 1.00 97.88 90 CYS A N 1
ATOM 687 C CA . CYS A 1 90 ? 4.297 -5.044 -3.142 1.00 97.88 90 CYS A CA 1
ATOM 688 C C . CYS A 1 90 ? 4.715 -4.212 -1.922 1.00 97.88 90 CYS A C 1
ATOM 690 O O . CYS A 1 90 ? 5.224 -4.778 -0.962 1.00 97.88 90 CYS A O 1
ATOM 692 N N . MET A 1 91 ? 4.459 -2.900 -1.922 1.00 96.75 91 MET A N 1
ATOM 693 C CA . MET A 1 91 ? 4.731 -2.039 -0.765 1.00 96.75 91 MET A CA 1
ATOM 694 C C . MET A 1 91 ? 3.917 -2.449 0.469 1.00 96.75 91 MET A C 1
ATOM 696 O O . MET A 1 91 ? 4.483 -2.527 1.557 1.00 96.75 91 MET A O 1
ATOM 700 N N . VAL A 1 92 ? 2.630 -2.788 0.307 1.00 97.06 92 VAL A N 1
ATOM 701 C CA . VAL A 1 92 ? 1.800 -3.321 1.405 1.00 97.06 92 VAL A CA 1
ATOM 702 C C . VAL A 1 92 ? 2.367 -4.630 1.945 1.00 97.06 92 VAL A C 1
ATOM 704 O O . VAL A 1 92 ? 2.432 -4.811 3.159 1.00 97.06 92 VAL A O 1
ATOM 707 N N . MET A 1 93 ? 2.770 -5.544 1.060 1.00 95.69 93 MET A N 1
ATOM 708 C CA . MET A 1 93 ? 3.307 -6.855 1.441 1.00 95.69 93 MET A CA 1
ATOM 709 C C . MET A 1 93 ? 4.669 -6.761 2.131 1.00 95.69 93 MET A C 1
ATOM 711 O O . MET A 1 93 ? 4.985 -7.597 2.971 1.00 95.69 93 MET A O 1
ATOM 715 N N . LEU A 1 94 ? 5.465 -5.754 1.773 1.00 94.00 94 LEU A N 1
ATOM 716 C CA . LEU A 1 94 ? 6.753 -5.453 2.396 1.00 94.00 94 LEU A CA 1
ATOM 717 C C . LEU A 1 94 ? 6.625 -4.582 3.645 1.00 94.00 94 LEU A C 1
ATOM 719 O O . LEU A 1 94 ? 7.618 -4.394 4.337 1.00 94.00 94 LEU A O 1
ATOM 723 N N . GLU A 1 95 ? 5.436 -4.039 3.911 1.00 94.75 95 GLU A N 1
ATOM 724 C CA . GLU A 1 95 ? 5.188 -3.130 5.029 1.00 94.75 95 GLU A CA 1
ATOM 725 C C . GLU A 1 95 ? 6.078 -1.874 4.969 1.00 94.75 95 GLU A C 1
ATOM 727 O O . GLU A 1 95 ? 6.557 -1.370 5.980 1.00 94.75 95 GLU A O 1
ATOM 732 N N . ILE A 1 96 ? 6.293 -1.341 3.761 1.00 89.62 96 ILE A N 1
ATOM 733 C CA . ILE A 1 96 ? 7.104 -0.136 3.536 1.00 89.62 96 ILE A CA 1
ATOM 734 C C . ILE A 1 96 ? 6.265 0.989 2.945 1.00 89.62 96 ILE A C 1
ATOM 736 O O . ILE A 1 96 ? 5.394 0.764 2.106 1.00 89.62 96 ILE A O 1
ATOM 740 N N . ASN A 1 97 ? 6.574 2.226 3.340 1.00 90.00 97 ASN A N 1
ATOM 741 C CA . ASN A 1 97 ? 6.000 3.442 2.759 1.00 90.00 97 ASN A CA 1
ATOM 742 C C . ASN A 1 97 ? 4.466 3.385 2.551 1.00 90.00 97 ASN A C 1
ATOM 744 O O . ASN A 1 97 ? 3.984 3.643 1.440 1.00 90.00 97 ASN A O 1
ATOM 748 N N . PRO A 1 98 ? 3.662 3.078 3.589 1.00 89.44 98 PRO A N 1
ATOM 749 C CA . PRO A 1 98 ? 2.229 2.824 3.424 1.00 89.44 98 PRO A CA 1
ATOM 750 C C . PRO A 1 98 ? 1.458 4.033 2.866 1.00 89.44 98 PRO A C 1
ATOM 752 O O . PRO A 1 98 ? 0.472 3.864 2.149 1.00 89.44 98 PRO A O 1
ATOM 755 N N . GLY A 1 99 ? 1.943 5.256 3.112 1.00 89.31 99 GLY A N 1
ATOM 756 C CA . GLY A 1 99 ? 1.418 6.472 2.487 1.00 89.31 99 GLY A CA 1
ATOM 757 C C . GLY A 1 99 ? 1.562 6.464 0.961 1.00 89.31 99 GLY A C 1
ATOM 758 O O . GLY A 1 99 ? 0.567 6.629 0.255 1.00 89.31 99 GLY A O 1
ATOM 759 N N . ILE A 1 100 ? 2.766 6.175 0.451 1.00 91.44 100 ILE A N 1
ATOM 760 C CA . ILE A 1 100 ? 3.047 6.077 -0.994 1.00 91.44 100 ILE A CA 1
ATOM 761 C C . ILE A 1 100 ? 2.209 4.959 -1.613 1.00 91.44 100 ILE A C 1
ATOM 763 O O . ILE A 1 100 ? 1.559 5.152 -2.641 1.00 91.44 100 ILE A O 1
ATOM 767 N N . SER A 1 101 ? 2.163 3.809 -0.940 1.00 95.00 101 SER A N 1
ATOM 768 C CA . SER A 1 101 ? 1.349 2.676 -1.363 1.00 95.00 101 SER A CA 1
ATOM 769 C C . SER A 1 101 ? -0.125 3.052 -1.522 1.00 95.00 101 SER A C 1
ATOM 771 O O . SER A 1 101 ? -0.747 2.666 -2.513 1.00 95.00 101 SER A O 1
ATOM 773 N N . SER A 1 102 ? -0.692 3.795 -0.567 1.00 95.06 102 SER A N 1
ATOM 774 C CA . SER A 1 102 ? -2.098 4.207 -0.620 1.00 95.06 102 SER A CA 1
ATOM 775 C C . SER A 1 102 ? -2.387 5.145 -1.796 1.00 95.06 102 SER A C 1
ATOM 777 O O . SER A 1 102 ? -3.408 4.987 -2.469 1.00 95.06 102 SER A O 1
ATOM 779 N N . GLY A 1 103 ? -1.457 6.055 -2.106 1.00 94.44 103 GLY A N 1
ATOM 780 C CA . GLY A 1 103 ? -1.534 6.933 -3.275 1.00 94.44 103 GLY A CA 1
ATOM 781 C C . GLY A 1 103 ? -1.526 6.142 -4.582 1.00 94.44 103 GLY A C 1
ATOM 782 O O . GLY A 1 103 ? -2.461 6.253 -5.375 1.00 94.44 103 GLY A O 1
ATOM 783 N N . LEU A 1 104 ? -0.538 5.258 -4.760 1.00 94.94 104 LEU A N 1
ATOM 784 C CA . LEU A 1 104 ? -0.410 4.424 -5.961 1.00 94.94 104 LEU A CA 1
ATOM 785 C C . LEU A 1 104 ? -1.637 3.538 -6.198 1.00 94.94 104 LEU A C 1
ATOM 787 O O . LEU A 1 104 ? -2.117 3.440 -7.328 1.00 94.94 104 LEU A O 1
ATOM 791 N N . LEU A 1 105 ? -2.168 2.909 -5.146 1.00 97.25 105 LEU A N 1
ATOM 792 C CA . LEU A 1 105 ? -3.355 2.055 -5.242 1.00 97.25 105 LEU A CA 1
ATOM 793 C C . LEU A 1 105 ? -4.617 2.866 -5.556 1.00 97.25 105 LEU A C 1
ATOM 795 O O . LEU A 1 105 ? -5.421 2.447 -6.389 1.00 97.25 105 LEU A O 1
ATOM 799 N N . SER A 1 106 ? -4.782 4.037 -4.937 1.00 95.69 106 SER A N 1
ATOM 800 C CA . SER A 1 106 ? -5.899 4.945 -5.219 1.00 95.69 106 SER A CA 1
ATOM 801 C C . SER A 1 106 ? -5.880 5.430 -6.674 1.00 95.69 106 SER A C 1
ATOM 803 O O . SER A 1 106 ? -6.905 5.387 -7.364 1.00 95.69 106 SER A O 1
ATOM 805 N N . GLU A 1 107 ? -4.705 5.823 -7.173 1.00 94.06 107 GLU A N 1
ATOM 806 C CA . GLU A 1 107 ? -4.509 6.209 -8.571 1.00 94.06 107 GLU A CA 1
ATOM 807 C C . GLU A 1 107 ? -4.764 5.049 -9.530 1.00 94.06 107 GLU A C 1
ATOM 809 O O . GLU A 1 107 ? -5.433 5.236 -10.543 1.00 94.06 107 GLU A O 1
ATOM 814 N N . ALA A 1 108 ? -4.268 3.850 -9.218 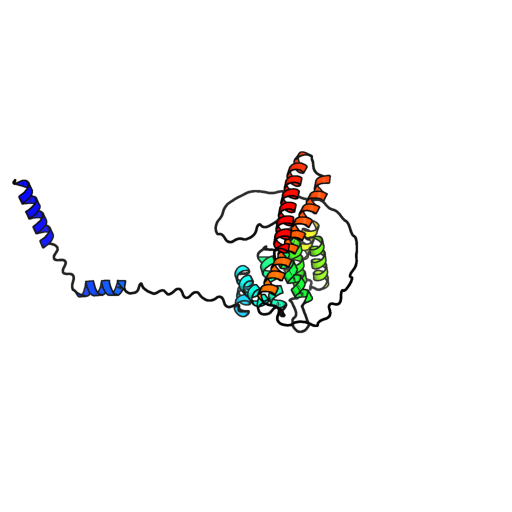1.00 95.31 108 ALA A N 1
ATOM 815 C CA . ALA A 1 108 ? -4.475 2.673 -10.054 1.00 95.31 108 ALA A CA 1
ATOM 816 C C . ALA A 1 108 ? -5.967 2.346 -10.201 1.00 95.31 108 ALA A C 1
ATOM 818 O O . ALA A 1 108 ? -6.453 2.145 -11.313 1.00 95.31 108 ALA A O 1
ATOM 819 N N . ILE A 1 109 ? -6.712 2.343 -9.091 1.00 94.75 109 ILE A N 1
ATOM 820 C CA . ILE A 1 109 ? -8.157 2.080 -9.092 1.00 94.75 109 ILE A CA 1
ATOM 821 C C . ILE A 1 109 ? -8.905 3.168 -9.873 1.00 94.75 109 ILE A C 1
ATOM 823 O O . ILE A 1 109 ? -9.785 2.846 -10.669 1.00 94.75 109 ILE A O 1
ATOM 827 N N . SER A 1 110 ? -8.541 4.439 -9.686 1.00 92.31 110 SER A N 1
ATOM 828 C CA . SER A 1 110 ? -9.187 5.575 -10.365 1.00 92.31 110 SER A CA 1
ATOM 829 C C . SER A 1 110 ? -8.869 5.631 -11.862 1.00 92.31 110 SER A C 1
ATOM 831 O O . SER A 1 110 ? -9.721 6.002 -12.663 1.00 92.31 110 SER A O 1
ATOM 833 N N . GLY A 1 111 ? -7.653 5.239 -12.246 1.00 88.12 111 GLY A N 1
ATOM 834 C CA . GLY A 1 111 ? -7.210 5.130 -13.636 1.00 88.12 111 GLY A CA 1
ATOM 835 C C . GLY A 1 111 ? -7.658 3.842 -14.329 1.00 88.12 111 GLY A C 1
ATOM 836 O O . GLY A 1 111 ? -7.336 3.629 -15.500 1.00 88.12 111 GLY A O 1
ATOM 837 N N . SER A 1 112 ? -8.380 2.964 -13.628 1.00 86.56 112 SER A N 1
ATOM 838 C CA . SER A 1 112 ? -8.875 1.725 -14.206 1.00 86.56 112 SER A CA 1
ATOM 839 C C . SER A 1 112 ? -9.985 1.997 -15.222 1.00 86.56 112 SER A C 1
ATOM 841 O O . SER A 1 112 ? -10.909 2.771 -14.984 1.00 86.56 112 SER A O 1
ATOM 843 N N . SER A 1 113 ? -9.901 1.333 -16.373 1.00 84.50 113 SER A N 1
ATOM 844 C CA . SER A 1 113 ? -10.888 1.432 -17.451 1.00 84.50 113 SER A CA 1
ATOM 845 C C . SER A 1 113 ? -11.297 0.044 -17.937 1.00 84.50 113 SER A C 1
ATOM 847 O O . SER A 1 113 ? -10.677 -0.964 -17.587 1.00 84.50 113 SER A O 1
ATOM 849 N N . GLN A 1 114 ? -12.318 -0.021 -18.794 1.00 74.50 114 GLN A N 1
ATOM 850 C CA . GLN A 1 114 ? -12.792 -1.279 -19.382 1.00 74.50 114 GLN A CA 1
ATOM 851 C C . GLN A 1 114 ? -11.708 -2.012 -20.198 1.00 74.50 114 GLN A C 1
ATOM 853 O O . GLN A 1 114 ? -11.769 -3.227 -20.341 1.00 74.50 114 GLN A O 1
ATOM 858 N N . LEU A 1 115 ? -10.706 -1.289 -20.714 1.00 75.69 115 LEU A N 1
ATOM 859 C CA . LEU A 1 115 ? -9.582 -1.863 -21.464 1.00 75.69 115 LEU A CA 1
ATOM 860 C C . LEU A 1 115 ? -8.371 -2.193 -20.578 1.00 75.69 115 LEU A C 1
ATOM 862 O O . LEU A 1 115 ? -7.535 -3.007 -20.964 1.00 75.69 115 LEU A O 1
ATOM 866 N N . ARG A 1 116 ? -8.247 -1.544 -19.413 1.00 82.12 116 ARG A N 1
ATOM 867 C CA . ARG A 1 116 ? -7.129 -1.701 -18.468 1.00 82.12 116 ARG A CA 1
ATOM 868 C C . ARG A 1 116 ? -7.681 -1.800 -17.055 1.00 82.12 116 ARG A C 1
ATOM 870 O O . ARG A 1 116 ? -7.757 -0.819 -16.308 1.00 82.12 116 ARG A O 1
ATOM 877 N N . THR A 1 117 ? -8.156 -2.995 -16.740 1.00 87.81 117 THR A N 1
ATOM 878 C CA . THR A 1 117 ? -8.849 -3.270 -15.487 1.00 87.81 117 THR A CA 1
ATOM 879 C C . THR A 1 117 ? -7.859 -3.718 -14.420 1.00 87.81 117 THR A C 1
ATOM 881 O O . THR A 1 117 ? -7.077 -4.643 -14.633 1.00 87.81 117 THR A O 1
ATOM 884 N N . VAL A 1 118 ? -7.886 -3.037 -13.277 1.00 91.81 118 VAL A N 1
ATOM 885 C CA . VAL A 1 118 ? -7.123 -3.423 -12.088 1.00 91.81 118 VAL A CA 1
ATOM 886 C C . VAL A 1 118 ? -7.800 -4.636 -11.440 1.00 91.81 118 VAL A C 1
ATOM 888 O O . VAL A 1 118 ? -9.028 -4.743 -11.505 1.00 91.81 118 VAL A O 1
ATOM 891 N N . PRO A 1 119 ? -7.042 -5.555 -10.819 1.00 93.00 119 PRO A N 1
ATOM 892 C CA . PRO A 1 119 ? -7.615 -6.678 -10.086 1.00 93.00 119 PRO A CA 1
ATOM 893 C C . PRO A 1 119 ? -8.688 -6.272 -9.060 1.00 93.00 119 PRO A C 1
ATOM 895 O O . PRO A 1 119 ? -8.644 -5.195 -8.459 1.00 93.00 119 PRO A O 1
ATOM 898 N N . ALA A 1 120 ? -9.685 -7.143 -8.878 1.00 91.19 120 ALA A N 1
ATOM 899 C CA . ALA A 1 120 ? -10.874 -6.858 -8.069 1.00 91.19 120 ALA A CA 1
ATOM 900 C C . ALA A 1 120 ? -10.561 -6.653 -6.574 1.00 91.19 120 ALA A C 1
ATOM 902 O O . ALA A 1 120 ? -11.282 -5.936 -5.879 1.00 91.19 120 ALA A O 1
ATOM 903 N N . ASP A 1 121 ? -9.457 -7.231 -6.099 1.00 95.06 121 ASP A N 1
ATOM 904 C CA . ASP A 1 121 ? -8.886 -7.068 -4.762 1.00 95.06 121 ASP A CA 1
ATOM 905 C C . ASP A 1 121 ? -8.198 -5.709 -4.546 1.00 95.06 121 ASP A C 1
ATOM 907 O O . ASP A 1 121 ? -7.728 -5.424 -3.446 1.00 95.06 121 ASP A O 1
ATOM 911 N N . GLY A 1 122 ? -8.219 -4.803 -5.531 1.00 96.00 122 GLY A N 1
ATOM 912 C CA . GLY A 1 122 ? -7.689 -3.445 -5.390 1.00 96.00 122 GLY A CA 1
ATOM 913 C C . GLY A 1 122 ? -8.216 -2.684 -4.175 1.00 96.00 122 GLY A C 1
ATOM 914 O O . GLY A 1 122 ? -7.439 -2.062 -3.450 1.00 96.00 122 GLY A O 1
ATOM 915 N N . LEU A 1 123 ? -9.519 -2.776 -3.893 1.00 96.56 123 LEU A N 1
ATOM 916 C CA . LEU A 1 123 ? -10.111 -2.126 -2.717 1.00 96.56 123 LEU A CA 1
ATOM 917 C C . LEU A 1 123 ? -9.595 -2.717 -1.400 1.00 96.56 123 LEU A C 1
ATOM 919 O O . LEU A 1 123 ? -9.409 -1.976 -0.435 1.00 96.56 123 LEU A O 1
ATOM 923 N N . PHE A 1 124 ? -9.334 -4.025 -1.367 1.00 98.12 124 PHE A N 1
ATOM 924 C CA . PHE A 1 124 ? -8.757 -4.685 -0.202 1.00 98.12 124 PHE A CA 1
ATOM 925 C C . PHE A 1 124 ? -7.338 -4.181 0.066 1.00 98.12 124 PHE A C 1
ATOM 927 O O . PHE A 1 124 ? -7.043 -3.742 1.179 1.00 98.12 124 PHE A O 1
ATOM 934 N N . TRP A 1 125 ? -6.478 -4.170 -0.954 1.00 98.19 125 TRP A N 1
ATOM 935 C CA . TRP A 1 125 ? -5.097 -3.713 -0.798 1.00 98.19 125 TRP A CA 1
ATOM 936 C C . TRP A 1 125 ? -5.007 -2.225 -0.463 1.00 98.19 125 TRP A C 1
ATOM 938 O O . TRP A 1 125 ? -4.191 -1.831 0.371 1.00 98.19 125 TRP A O 1
ATOM 948 N N . LEU A 1 126 ? -5.895 -1.399 -1.027 1.00 98.06 126 LEU A N 1
ATOM 949 C CA . LEU A 1 126 ? -6.000 0.004 -0.633 1.00 98.06 126 LEU A CA 1
ATOM 950 C C . LEU A 1 126 ? -6.390 0.128 0.849 1.00 98.06 126 LEU A C 1
ATOM 952 O O . LEU A 1 126 ? -5.759 0.886 1.584 1.00 98.06 126 LEU A O 1
ATOM 956 N N . GLY A 1 127 ? -7.364 -0.661 1.315 1.00 97.62 127 GLY A N 1
ATOM 957 C CA . GLY A 1 127 ? -7.722 -0.737 2.734 1.00 97.62 127 GLY A CA 1
ATOM 958 C C . GLY A 1 127 ? -6.540 -1.128 3.624 1.00 97.62 127 GLY A C 1
ATOM 959 O O . GLY A 1 127 ? -6.291 -0.472 4.633 1.00 97.62 127 GLY A O 1
ATOM 960 N N . ARG A 1 128 ? -5.747 -2.125 3.211 1.00 98.12 128 ARG A N 1
ATOM 961 C CA . ARG A 1 128 ? -4.523 -2.537 3.918 1.00 98.12 128 ARG A CA 1
ATOM 962 C C . ARG A 1 128 ? -3.475 -1.428 3.988 1.00 98.12 128 ARG A C 1
ATOM 964 O O . ARG A 1 128 ? -2.922 -1.206 5.060 1.00 98.12 128 ARG A O 1
ATOM 971 N N . SER A 1 129 ? -3.247 -0.687 2.905 1.00 97.12 129 SER A N 1
ATOM 972 C CA . SER A 1 129 ? -2.310 0.449 2.918 1.00 97.12 129 SER A CA 1
ATOM 973 C C . SER A 1 129 ? -2.772 1.589 3.843 1.00 97.12 129 SER A C 1
ATOM 975 O O . SER A 1 129 ? -1.968 2.194 4.557 1.00 97.12 129 SER A O 1
ATOM 977 N N . TYR A 1 130 ? -4.084 1.849 3.915 1.00 96.94 130 TYR A N 1
ATOM 978 C CA . TYR A 1 130 ? -4.643 2.804 4.872 1.00 96.94 130 TYR A CA 1
ATOM 979 C C . TYR A 1 130 ? -4.515 2.315 6.313 1.00 96.94 130 TYR A C 1
ATOM 981 O O . TYR A 1 130 ? -4.130 3.090 7.183 1.00 96.94 130 TYR A O 1
ATOM 989 N N . GLN A 1 131 ? -4.759 1.027 6.562 1.00 96.75 131 GLN A N 1
ATOM 990 C CA . GLN A 1 131 ? -4.553 0.428 7.878 1.00 96.75 131 GLN A CA 1
ATOM 991 C C . GLN A 1 131 ? -3.096 0.597 8.322 1.00 96.75 131 GLN A C 1
ATOM 993 O O . GLN A 1 131 ? -2.846 1.115 9.407 1.00 96.75 131 GLN A O 1
ATOM 998 N N . GLN A 1 132 ? -2.149 0.236 7.453 1.00 95.31 132 GLN A N 1
ATOM 999 C CA . GLN A 1 132 ? -0.714 0.350 7.709 1.00 95.31 132 GLN A CA 1
ATOM 1000 C C . GLN A 1 132 ? -0.251 1.798 7.905 1.00 95.31 132 GLN A C 1
ATOM 1002 O O . GLN A 1 132 ? 0.651 2.033 8.696 1.00 95.31 132 GLN A O 1
ATOM 1007 N N . SER A 1 133 ? -0.887 2.785 7.267 1.00 91.88 133 SER A N 1
ATOM 1008 C CA . SER A 1 133 ? -0.600 4.211 7.517 1.00 91.88 133 SER A CA 1
ATOM 1009 C C . SER A 1 133 ? -1.346 4.798 8.727 1.00 91.88 133 SER A C 1
ATOM 1011 O O . SER A 1 133 ? -1.255 5.997 8.989 1.00 91.88 133 SER A O 1
ATOM 1013 N N . GLY A 1 134 ? -2.114 3.987 9.465 1.00 90.62 134 GLY A N 1
ATOM 1014 C CA . GLY A 1 134 ? -2.908 4.432 10.615 1.00 90.62 134 GLY A CA 1
ATOM 1015 C C . GLY A 1 134 ? -4.161 5.238 10.256 1.00 90.62 134 GLY A C 1
ATOM 1016 O O . GLY A 1 134 ? -4.790 5.835 11.131 1.00 90.62 134 GLY A O 1
ATOM 1017 N N . GLN A 1 135 ? -4.553 5.252 8.983 1.00 91.62 135 GLN A N 1
ATOM 1018 C CA . GLN A 1 135 ? -5.798 5.838 8.478 1.00 91.62 135 GLN A CA 1
ATOM 1019 C C . GLN A 1 135 ? -6.944 4.819 8.607 1.00 91.62 135 GLN A C 1
ATOM 1021 O O . GLN A 1 135 ? -7.484 4.304 7.628 1.00 91.62 135 GLN A O 1
ATOM 1026 N N . PHE A 1 136 ? -7.283 4.454 9.847 1.00 93.25 136 PHE A N 1
ATOM 1027 C CA . PHE A 1 136 ? -8.210 3.350 10.124 1.00 93.25 136 PHE A CA 1
ATOM 1028 C C . PHE A 1 136 ? -9.641 3.599 9.627 1.00 93.25 136 PHE A C 1
ATOM 1030 O O . PHE A 1 136 ? -10.317 2.659 9.211 1.00 93.25 136 PHE A O 1
ATOM 1037 N N . SER A 1 137 ? -10.112 4.848 9.638 1.00 92.06 137 SER A N 1
ATOM 1038 C CA . SER A 1 137 ? -11.434 5.219 9.114 1.00 92.06 137 SER A CA 1
ATOM 1039 C C . SER A 1 137 ? -11.560 4.928 7.620 1.00 92.06 1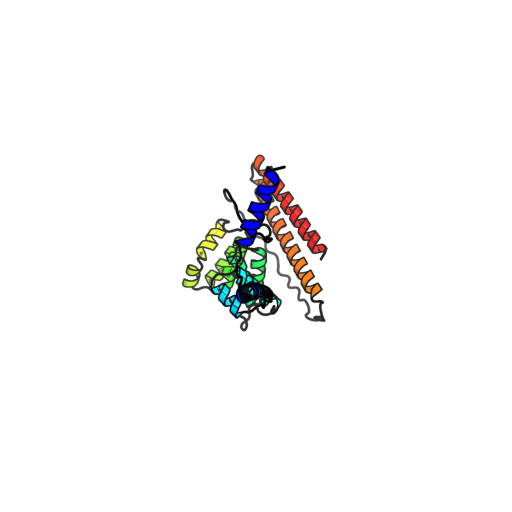37 SER A C 1
ATOM 1041 O O . SER A 1 137 ? -12.531 4.319 7.167 1.00 92.06 137 SER A O 1
ATOM 1043 N N . GLU A 1 138 ? -10.552 5.336 6.860 1.00 94.38 138 GLU A N 1
ATOM 1044 C CA . GLU A 1 138 ? -10.438 5.137 5.426 1.00 94.38 138 GLU A CA 1
ATOM 1045 C C . GLU A 1 138 ? -10.290 3.646 5.123 1.00 94.38 138 GLU A C 1
ATOM 1047 O O . GLU A 1 138 ? -10.985 3.131 4.247 1.00 94.38 138 GLU A O 1
ATOM 1052 N N . ALA A 1 139 ? -9.469 2.931 5.900 1.00 96.94 139 ALA A N 1
ATOM 1053 C CA . ALA A 1 139 ? -9.297 1.487 5.782 1.00 96.94 139 ALA A CA 1
ATOM 1054 C C . ALA A 1 139 ? -10.626 0.728 5.923 1.00 96.94 139 ALA A C 1
ATOM 1056 O O . ALA A 1 139 ? -10.977 -0.058 5.043 1.00 96.94 139 ALA A O 1
ATOM 1057 N N . ILE A 1 140 ? -11.403 1.008 6.980 1.00 97.56 140 ILE A N 1
ATOM 1058 C CA . ILE A 1 140 ? -12.716 0.382 7.214 1.00 97.56 140 ILE A CA 1
ATOM 1059 C C . ILE A 1 140 ? -13.656 0.645 6.037 1.00 97.56 140 ILE A C 1
ATOM 1061 O O . ILE A 1 140 ? -14.279 -0.292 5.541 1.00 97.56 140 ILE A O 1
ATOM 1065 N N . SER A 1 141 ? -13.717 1.891 5.558 1.00 97.50 141 SER A N 1
ATOM 1066 C CA . SER A 1 141 ? -14.540 2.260 4.402 1.00 97.50 141 SER A CA 1
ATOM 1067 C C . SER A 1 141 ? -14.174 1.439 3.160 1.00 97.50 141 SER A C 1
ATOM 1069 O O . SER A 1 141 ? -15.048 0.871 2.505 1.00 97.50 141 SER A O 1
ATOM 1071 N N . ARG A 1 142 ? -12.876 1.286 2.861 1.00 97.56 142 ARG A N 1
ATOM 1072 C CA . ARG A 1 142 ? -12.423 0.478 1.716 1.00 97.56 142 ARG A CA 1
ATOM 1073 C C . ARG A 1 142 ? -12.704 -1.011 1.888 1.00 97.56 142 ARG A C 1
ATOM 1075 O O . ARG A 1 142 ? -13.129 -1.647 0.924 1.00 97.56 142 ARG A O 1
ATOM 1082 N N . PHE A 1 143 ? -12.527 -1.555 3.090 1.00 97.88 143 PHE A N 1
ATOM 1083 C CA . PHE A 1 143 ? -12.887 -2.943 3.373 1.00 97.88 143 PHE A CA 1
ATOM 1084 C C . PHE A 1 143 ? -14.389 -3.184 3.220 1.00 97.88 143 PHE A C 1
ATOM 1086 O O . PHE A 1 143 ? -14.770 -4.185 2.622 1.00 97.88 143 PHE A O 1
ATOM 1093 N N . ASP A 1 144 ? -15.243 -2.269 3.679 1.00 97.19 144 ASP A N 1
ATOM 1094 C CA . ASP A 1 144 ? -16.693 -2.389 3.502 1.00 97.19 144 ASP A CA 1
ATOM 1095 C C . ASP A 1 144 ? -17.099 -2.323 2.023 1.00 97.19 144 ASP A C 1
ATOM 1097 O O . ASP A 1 144 ? -17.829 -3.195 1.554 1.00 97.19 144 ASP A O 1
ATOM 1101 N N . MET A 1 145 ? -16.520 -1.404 1.243 1.00 96.31 145 MET A N 1
ATOM 1102 C CA . MET A 1 145 ? -16.727 -1.371 -0.212 1.00 96.31 145 MET A CA 1
ATOM 1103 C C . MET A 1 145 ? -16.272 -2.663 -0.908 1.00 96.31 145 MET A C 1
ATOM 1105 O O . MET A 1 145 ? -16.887 -3.094 -1.885 1.00 96.31 145 MET A O 1
ATOM 1109 N N . PHE A 1 146 ? -15.177 -3.277 -0.449 1.00 97.00 146 PHE A N 1
ATOM 1110 C CA . PHE A 1 146 ? -14.722 -4.560 -0.981 1.00 97.00 146 PHE A CA 1
ATOM 1111 C C . PHE A 1 146 ? -15.686 -5.695 -0.606 1.00 97.00 146 PHE A C 1
ATOM 1113 O O . PHE A 1 146 ? -16.018 -6.513 -1.460 1.00 97.00 146 PHE A O 1
ATOM 1120 N N . ARG A 1 147 ? -16.206 -5.706 0.628 1.00 96.94 147 ARG A N 1
ATOM 1121 C CA . ARG A 1 147 ? -17.202 -6.683 1.116 1.00 96.94 147 ARG A CA 1
ATOM 1122 C C . ARG A 1 147 ? -18.498 -6.678 0.325 1.00 96.94 147 ARG A C 1
ATOM 1124 O O . ARG A 1 147 ? -19.077 -7.740 0.124 1.00 96.94 147 ARG A O 1
ATOM 1131 N N . GLU A 1 148 ? -18.928 -5.518 -0.151 1.00 95.88 148 GLU A N 1
ATOM 1132 C CA . GLU A 1 148 ? -20.118 -5.400 -0.998 1.00 95.88 148 GLU A CA 1
ATOM 1133 C C . GLU A 1 148 ? -19.922 -6.000 -2.399 1.00 95.88 148 GLU A C 1
ATOM 1135 O O . GLU A 1 148 ? -20.888 -6.449 -3.015 1.00 95.88 148 GLU A O 1
ATOM 1140 N N . LYS A 1 149 ? -18.685 -6.009 -2.912 1.00 93.69 149 LYS A N 1
ATOM 1141 C CA . LYS A 1 149 ? -18.373 -6.414 -4.294 1.00 93.69 149 LYS A CA 1
ATOM 1142 C C . LYS A 1 149 ? -17.805 -7.826 -4.413 1.00 93.69 149 LYS A C 1
ATOM 1144 O O . LYS A 1 149 ? -18.007 -8.470 -5.439 1.00 93.69 149 LYS A O 1
ATOM 1149 N N . ALA A 1 150 ? -17.067 -8.285 -3.410 1.00 94.81 150 ALA A N 1
ATOM 1150 C CA . ALA A 1 150 ? -16.337 -9.542 -3.461 1.00 94.81 150 ALA A CA 1
ATOM 1151 C C . ALA A 1 150 ? -17.210 -10.743 -3.081 1.00 94.81 150 ALA A C 1
ATOM 1153 O O . ALA A 1 150 ? -18.176 -10.655 -2.319 1.00 94.81 150 ALA A O 1
ATOM 1154 N N . SER A 1 151 ? -16.841 -11.914 -3.589 1.00 95.19 151 SER A N 1
ATOM 1155 C CA . SER A 1 151 ? -17.489 -13.167 -3.221 1.00 95.19 151 SER A CA 1
ATOM 1156 C C . SER A 1 151 ? -17.136 -13.585 -1.788 1.00 95.19 151 SER A C 1
ATOM 1158 O O . SER A 1 151 ? -16.055 -13.303 -1.273 1.00 95.19 151 SER A O 1
ATOM 1160 N N . LYS A 1 152 ? -18.006 -14.381 -1.150 1.00 93.69 152 LYS A N 1
ATOM 1161 C CA . LYS A 1 152 ? -17.748 -14.940 0.196 1.00 93.69 152 LYS A CA 1
ATOM 1162 C C . LYS A 1 152 ? -16.414 -15.697 0.292 1.00 93.69 152 LYS A C 1
ATOM 1164 O O . LYS A 1 152 ? -15.804 -15.724 1.357 1.00 93.69 152 LYS A O 1
ATOM 1169 N N . LYS A 1 153 ? -15.973 -16.327 -0.806 1.00 95.88 153 LYS A N 1
ATOM 1170 C CA . LYS A 1 153 ? -14.691 -17.041 -0.875 1.00 95.88 153 LYS A CA 1
ATOM 1171 C C . LYS A 1 153 ? -13.517 -16.066 -0.810 1.00 95.88 153 LYS A C 1
ATOM 1173 O O . LYS A 1 153 ? -12.593 -16.302 -0.044 1.00 95.88 153 LYS A O 1
ATOM 1178 N N . GLU A 1 154 ? -13.565 -14.979 -1.575 1.00 94.38 154 GLU A N 1
ATOM 1179 C CA . GLU A 1 154 ? -12.518 -13.948 -1.573 1.00 94.38 154 GLU A CA 1
ATOM 1180 C C . GLU A 1 154 ? -12.417 -13.255 -0.216 1.00 94.38 154 GLU A C 1
ATOM 1182 O O . GLU A 1 154 ? -11.316 -13.102 0.305 1.00 94.38 154 GLU A O 1
ATOM 1187 N N . LEU A 1 155 ? -13.558 -12.930 0.403 1.00 94.25 155 LEU A N 1
ATOM 1188 C CA . LEU A 1 155 ? -13.587 -12.318 1.734 1.00 94.25 155 LEU A CA 1
ATOM 1189 C C . LEU A 1 155 ? -12.911 -13.177 2.800 1.00 94.25 155 LEU A C 1
ATOM 1191 O O . LEU A 1 155 ? -12.202 -12.647 3.653 1.00 94.25 155 LEU A O 1
ATOM 1195 N N . LYS A 1 156 ? -13.103 -14.498 2.721 1.00 95.50 156 LYS A N 1
ATOM 1196 C CA . LYS A 1 156 ? -12.440 -15.452 3.608 1.00 95.50 156 LYS A CA 1
ATOM 1197 C C . LYS A 1 156 ? -10.961 -15.629 3.263 1.00 95.50 156 LYS A C 1
ATOM 1199 O O . LYS A 1 156 ? -10.148 -15.714 4.164 1.00 95.50 156 LYS A O 1
ATOM 1204 N N . ASN A 1 157 ? -10.607 -15.694 1.980 1.00 95.12 157 ASN A N 1
ATOM 1205 C CA . ASN A 1 157 ? -9.218 -15.891 1.557 1.00 95.12 157 ASN A CA 1
ATOM 1206 C C . ASN A 1 157 ? -8.307 -14.718 1.944 1.00 95.12 157 ASN A C 1
ATOM 1208 O O . ASN A 1 157 ? -7.132 -14.931 2.217 1.00 95.12 157 ASN A O 1
ATOM 1212 N N . LEU A 1 158 ? -8.842 -13.497 1.929 1.00 94.88 158 LEU A N 1
ATOM 1213 C CA . LEU A 1 158 ? -8.108 -12.273 2.257 1.00 94.88 158 LEU A CA 1
ATOM 1214 C C . LEU A 1 158 ? -8.299 -11.833 3.718 1.00 94.88 158 LEU A C 1
ATOM 1216 O O . LEU A 1 158 ? -7.815 -10.770 4.098 1.00 94.88 158 LEU A O 1
ATOM 1220 N N . ASP A 1 159 ? -9.020 -12.616 4.530 1.00 95.56 159 ASP A N 1
ATOM 1221 C CA . ASP A 1 159 ? -9.328 -12.314 5.934 1.00 95.56 159 ASP A CA 1
ATOM 1222 C C . ASP A 1 159 ? -9.843 -10.877 6.160 1.00 95.56 159 ASP A C 1
ATOM 1224 O O . ASP A 1 159 ? -9.482 -10.195 7.123 1.00 95.56 159 ASP A O 1
ATOM 1228 N N . VAL A 1 160 ? -10.713 -10.393 5.269 1.00 96.44 160 VAL A N 1
ATOM 1229 C CA . VAL A 1 160 ? -11.146 -8.981 5.246 1.00 96.44 160 VAL A CA 1
ATOM 1230 C C . VAL A 1 160 ? -11.816 -8.573 6.557 1.00 96.44 160 VAL A C 1
ATOM 1232 O O . VAL A 1 160 ? -11.571 -7.485 7.076 1.00 96.44 160 VAL A O 1
ATOM 1235 N N . ASP A 1 161 ? -12.645 -9.458 7.116 1.00 95.62 161 ASP A N 1
ATOM 1236 C CA . ASP A 1 161 ? -13.345 -9.204 8.376 1.00 95.62 161 ASP A CA 1
ATOM 1237 C C . ASP A 1 161 ? -12.364 -9.050 9.553 1.00 95.62 161 ASP A C 1
ATOM 1239 O O . ASP A 1 161 ? -12.603 -8.225 10.437 1.00 95.62 161 ASP A O 1
ATOM 1243 N N . ARG A 1 162 ? -11.236 -9.780 9.541 1.00 97.12 162 ARG A N 1
ATOM 1244 C CA . ARG A 1 162 ? -10.181 -9.664 10.559 1.00 97.12 162 ARG A CA 1
ATOM 1245 C C . ARG A 1 162 ? -9.511 -8.297 10.487 1.00 97.12 162 ARG A C 1
ATOM 1247 O O . ARG A 1 162 ? -9.492 -7.585 11.486 1.00 97.12 162 ARG A O 1
ATOM 1254 N N . TYR A 1 163 ? -9.025 -7.899 9.312 1.00 96.75 163 TYR A N 1
ATOM 1255 C CA . TYR A 1 163 ? -8.348 -6.608 9.135 1.00 96.75 163 TYR A CA 1
ATOM 1256 C C . TYR A 1 163 ? -9.267 -5.418 9.418 1.00 96.75 163 TYR A C 1
ATOM 1258 O O . TYR A 1 163 ? -8.863 -4.425 10.027 1.00 96.75 163 TYR A O 1
ATOM 1266 N N . ARG A 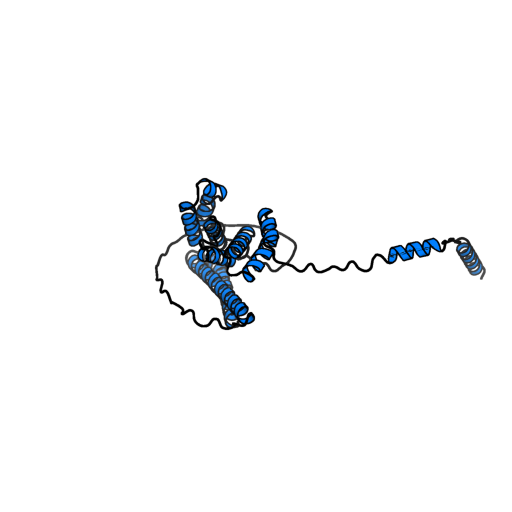1 164 ? -10.543 -5.533 9.048 1.00 97.44 164 ARG A N 1
ATOM 1267 C CA . ARG A 1 164 ? -11.557 -4.543 9.408 1.00 97.44 164 ARG A CA 1
ATOM 1268 C C . ARG A 1 164 ? -11.743 -4.446 10.925 1.00 97.44 164 ARG A C 1
ATOM 1270 O O . ARG A 1 164 ? -11.826 -3.335 11.446 1.00 97.44 164 ARG A O 1
ATOM 1277 N N . ALA A 1 165 ? -11.810 -5.574 11.635 1.00 95.62 165 ALA A N 1
ATOM 1278 C CA . ALA A 1 165 ? -11.911 -5.586 13.094 1.00 95.62 165 ALA A CA 1
ATOM 1279 C C . ALA A 1 165 ? -10.660 -4.979 13.756 1.00 95.62 165 ALA A C 1
ATOM 1281 O O . ALA A 1 165 ? -10.790 -4.139 14.645 1.00 95.62 165 ALA A O 1
ATOM 1282 N N . GLU A 1 166 ? -9.463 -5.305 13.264 1.00 94.00 166 GLU A N 1
ATOM 1283 C CA . GLU A 1 166 ? -8.208 -4.685 13.713 1.00 94.00 166 GLU A CA 1
ATOM 1284 C C . GLU A 1 166 ? -8.261 -3.158 13.587 1.00 94.00 166 GLU A C 1
ATOM 1286 O O . GLU A 1 166 ? -7.953 -2.452 14.546 1.00 94.00 166 GLU A O 1
ATOM 1291 N N . CYS A 1 167 ? -8.757 -2.634 12.463 1.00 94.25 167 CYS A N 1
ATOM 1292 C CA . CYS A 1 167 ? -8.930 -1.194 12.273 1.00 94.25 167 CYS A CA 1
ATOM 1293 C C . CYS A 1 167 ? -9.909 -0.578 13.283 1.00 94.25 167 CYS A C 1
ATOM 1295 O O . CYS A 1 167 ? -9.655 0.513 13.789 1.00 94.25 167 CYS A O 1
ATOM 1297 N N . THR A 1 168 ? -11.005 -1.267 13.629 1.00 92.31 168 THR A N 1
ATOM 1298 C CA . THR A 1 168 ? -11.935 -0.773 14.667 1.00 92.31 168 THR A CA 1
ATOM 1299 C C . THR A 1 168 ? -11.301 -0.715 16.057 1.00 92.31 168 THR A C 1
ATOM 1301 O O . THR A 1 168 ? -11.703 0.108 16.877 1.00 92.31 168 THR A O 1
ATOM 1304 N N . SER A 1 169 ? -10.286 -1.543 16.305 1.00 91.38 169 SER A N 1
ATOM 1305 C CA . SER A 1 169 ? -9.482 -1.540 17.530 1.00 91.38 169 SER A CA 1
ATOM 1306 C C . SER A 1 169 ? -8.237 -0.645 17.445 1.00 91.38 169 SER A C 1
ATOM 1308 O O . SER A 1 169 ? -7.502 -0.552 18.425 1.00 91.38 169 SER A O 1
ATOM 1310 N N . GLY A 1 170 ? -7.997 0.025 16.310 1.00 89.88 170 GLY A N 1
ATOM 1311 C CA . GLY A 1 170 ? -6.818 0.868 16.084 1.00 89.88 170 GLY A CA 1
ATOM 1312 C C . GLY A 1 170 ? -5.509 0.090 15.906 1.00 89.88 170 GLY A C 1
ATOM 1313 O O . GLY A 1 170 ? -4.448 0.594 16.267 1.00 89.88 170 GLY A O 1
ATOM 1314 N N . LEU A 1 171 ? -5.576 -1.143 15.393 1.00 90.50 171 LEU A N 1
ATOM 1315 C CA . LEU A 1 171 ? -4.441 -2.053 15.220 1.00 90.50 171 LEU A CA 1
ATOM 1316 C C . LEU A 1 171 ? -3.992 -2.166 13.756 1.00 90.50 171 LEU A C 1
ATOM 1318 O O . LEU A 1 171 ? -4.784 -2.040 12.818 1.00 90.50 171 LEU A O 1
ATOM 1322 N N . GLY A 1 172 ? -2.709 -2.485 13.570 1.00 87.75 172 GLY A N 1
ATOM 1323 C CA . GLY A 1 172 ? -2.109 -2.749 12.258 1.00 87.75 172 GLY A CA 1
ATOM 1324 C C . GLY A 1 172 ? -1.516 -1.524 11.561 1.00 87.75 172 GLY A C 1
ATOM 1325 O O . GLY A 1 172 ? -1.182 -1.624 10.384 1.00 87.75 172 GLY A O 1
ATOM 1326 N N . ALA A 1 173 ? -1.380 -0.396 12.266 1.00 92.31 173 ALA A N 1
ATOM 1327 C CA . ALA A 1 173 ? -0.556 0.713 11.805 1.00 92.31 173 ALA A CA 1
ATOM 1328 C C . ALA A 1 173 ? 0.924 0.371 11.969 1.00 92.31 173 ALA A C 1
ATOM 1330 O O . ALA A 1 173 ? 1.365 -0.051 13.039 1.00 92.31 173 ALA A O 1
ATOM 1331 N N . LEU A 1 174 ? 1.681 0.616 10.913 1.00 85.62 174 LEU A N 1
ATOM 1332 C CA . LEU A 1 174 ? 3.127 0.650 10.941 1.00 85.62 174 LEU A CA 1
ATOM 1333 C C . LEU A 1 174 ? 3.478 2.047 11.453 1.00 85.62 174 LEU A C 1
ATOM 1335 O O . LEU A 1 174 ? 3.356 3.029 10.722 1.00 85.62 174 LEU A O 1
ATOM 1339 N N . GLY A 1 175 ? 3.778 2.165 12.751 1.00 65.62 175 GLY A N 1
ATOM 1340 C CA . GLY A 1 175 ? 4.277 3.428 13.310 1.00 65.62 175 GLY A CA 1
ATOM 1341 C C . GLY A 1 175 ? 5.492 3.896 12.512 1.00 65.62 175 GLY A C 1
ATOM 1342 O O . GLY A 1 175 ? 6.176 3.032 11.981 1.00 65.62 175 GLY A O 1
ATOM 1343 N N . ASP A 1 176 ? 5.716 5.214 12.407 1.00 49.03 176 ASP A N 1
ATOM 1344 C CA . ASP A 1 176 ? 6.715 5.859 11.534 1.00 49.03 176 ASP A CA 1
ATOM 1345 C C . ASP A 1 176 ? 7.962 4.986 11.315 1.00 49.03 176 ASP A C 1
ATOM 1347 O O . ASP A 1 176 ? 8.919 5.019 12.097 1.00 49.03 176 ASP A O 1
ATOM 1351 N N . ILE A 1 177 ? 7.933 4.154 10.269 1.00 46.31 177 ILE A N 1
ATOM 1352 C CA . ILE A 1 177 ? 9.101 3.382 9.880 1.00 46.31 177 ILE A CA 1
ATOM 1353 C C . ILE A 1 177 ? 10.011 4.426 9.262 1.00 46.31 177 ILE A C 1
ATOM 1355 O O . ILE A 1 177 ? 9.755 4.909 8.157 1.00 46.31 177 ILE A O 1
ATOM 1359 N N . LYS A 1 178 ? 11.012 4.817 10.060 1.00 36.91 178 LYS A N 1
ATOM 1360 C CA . LYS A 1 178 ? 12.211 5.533 9.637 1.00 36.91 178 LYS A CA 1
ATOM 1361 C C . LYS A 1 178 ? 12.610 5.022 8.268 1.00 36.91 178 LYS A C 1
ATOM 1363 O O . LYS A 1 178 ? 12.613 3.811 8.051 1.00 36.91 178 LYS A O 1
ATOM 1368 N N . ASP A 1 179 ? 12.913 5.969 7.396 1.00 35.59 179 ASP A N 1
ATOM 1369 C CA . ASP A 1 179 ? 13.452 5.762 6.068 1.00 35.59 179 ASP A CA 1
ATOM 1370 C C . ASP A 1 179 ? 14.253 4.459 6.004 1.00 35.59 179 ASP A C 1
ATOM 1372 O O . ASP A 1 179 ? 15.245 4.283 6.715 1.00 35.59 179 ASP A O 1
ATOM 1376 N N . ALA A 1 180 ? 13.779 3.523 5.181 1.00 37.81 180 ALA A N 1
ATOM 1377 C CA . ALA A 1 180 ? 14.578 2.395 4.744 1.00 37.81 180 ALA A CA 1
ATOM 1378 C C . ALA A 1 180 ? 15.675 2.943 3.822 1.00 37.81 180 ALA A C 1
ATOM 1380 O O . ALA A 1 180 ? 15.641 2.757 2.606 1.00 37.81 180 ALA A O 1
ATOM 1381 N N . GLU A 1 181 ? 16.619 3.674 4.411 1.00 38.34 181 GLU A N 1
ATOM 1382 C CA . GLU A 1 181 ? 17.968 3.718 3.900 1.00 38.34 181 GLU A CA 1
ATOM 1383 C C . GLU A 1 181 ? 18.575 2.335 4.129 1.00 38.34 181 GLU A C 1
ATOM 1385 O O . GLU A 1 181 ? 18.563 1.763 5.219 1.00 38.34 181 GLU A O 1
ATOM 1390 N N . GLU A 1 182 ? 19.020 1.777 3.018 1.00 41.16 182 GLU A N 1
ATOM 1391 C CA . GLU A 1 182 ? 19.979 0.699 2.880 1.00 41.16 182 GLU A CA 1
ATOM 1392 C C . GLU A 1 182 ? 20.892 0.513 4.110 1.00 41.16 182 GLU A C 1
ATOM 1394 O O . GLU A 1 182 ? 21.704 1.384 4.409 1.00 41.16 182 GLU A O 1
ATOM 1399 N N . SER A 1 183 ? 20.818 -0.640 4.791 1.00 32.47 183 SER A N 1
ATOM 1400 C CA . SER A 1 183 ? 22.010 -1.334 5.317 1.00 32.47 183 SER A CA 1
ATOM 1401 C C . SER A 1 183 ? 21.714 -2.702 5.958 1.00 32.47 183 SER A C 1
ATOM 1403 O O . SER A 1 183 ? 20.611 -2.938 6.453 1.00 32.47 183 SER A O 1
ATOM 1405 N N . PRO A 1 184 ? 22.696 -3.628 5.946 1.00 38.16 184 PRO A N 1
ATOM 1406 C CA . PRO A 1 184 ? 22.568 -4.970 6.497 1.00 38.16 184 PRO A CA 1
ATOM 1407 C C . PRO A 1 184 ? 22.823 -5.021 8.021 1.00 38.16 184 PRO A C 1
ATOM 1409 O O . PRO A 1 184 ? 23.619 -4.255 8.551 1.00 38.16 184 PRO A O 1
ATOM 1412 N N . VAL A 1 185 ? 22.243 -6.059 8.643 1.00 32.94 185 VAL A N 1
ATOM 1413 C CA . VAL A 1 185 ? 22.556 -6.692 9.950 1.00 32.94 185 VAL A CA 1
ATOM 1414 C C . VAL A 1 185 ? 22.053 -6.017 11.249 1.00 32.94 185 VAL A C 1
ATOM 1416 O O . VAL A 1 185 ? 22.477 -4.924 11.591 1.00 32.94 185 VAL A O 1
ATOM 1419 N N . ALA A 1 186 ? 21.165 -6.767 11.935 1.00 30.38 186 ALA A N 1
ATOM 1420 C CA . ALA A 1 186 ? 20.928 -7.038 13.379 1.00 30.38 186 ALA A CA 1
ATOM 1421 C C . ALA A 1 186 ? 21.509 -6.087 14.470 1.00 30.38 186 ALA A C 1
ATOM 1423 O O . ALA A 1 186 ? 22.579 -5.527 14.296 1.00 30.38 186 ALA A O 1
ATOM 1424 N N . GLU A 1 187 ? 20.919 -5.865 15.654 1.00 30.02 187 GLU A N 1
ATOM 1425 C CA . GLU A 1 187 ? 20.200 -6.740 16.601 1.00 30.02 187 GLU A CA 1
ATOM 1426 C C . GLU A 1 187 ? 19.247 -5.942 17.531 1.00 30.02 187 GLU A C 1
ATOM 1428 O O . GLU A 1 187 ? 19.398 -4.736 17.715 1.00 30.02 187 GLU A O 1
ATOM 1433 N N . ASP A 1 188 ? 18.331 -6.701 18.148 1.00 26.56 188 ASP A N 1
ATOM 1434 C CA . ASP A 1 188 ? 17.749 -6.589 19.497 1.00 26.56 188 ASP A CA 1
ATOM 1435 C C . ASP A 1 188 ? 16.900 -5.381 19.948 1.00 26.56 188 ASP A C 1
ATOM 1437 O O . ASP A 1 188 ? 17.382 -4.305 20.285 1.00 26.56 188 ASP A O 1
ATOM 1441 N N . GLY A 1 189 ? 15.619 -5.689 20.200 1.00 26.67 189 GLY A N 1
ATOM 1442 C CA . GLY A 1 189 ? 15.191 -5.838 21.594 1.00 26.67 189 GLY A CA 1
ATOM 1443 C C . GLY A 1 189 ? 14.150 -4.855 22.143 1.00 26.67 189 GLY A C 1
ATOM 1444 O O . GLY A 1 189 ? 14.483 -3.735 22.510 1.00 26.67 189 GLY A O 1
ATOM 1445 N N . ILE A 1 190 ? 12.953 -5.409 22.391 1.00 30.61 190 ILE A N 1
ATOM 1446 C CA . ILE A 1 190 ? 12.120 -5.207 23.597 1.00 30.61 190 ILE A CA 1
ATOM 1447 C C . ILE A 1 190 ? 11.061 -4.077 23.574 1.00 30.61 190 ILE A C 1
ATOM 1449 O O . ILE A 1 190 ? 11.333 -2.900 23.783 1.00 30.61 190 ILE A O 1
ATOM 1453 N N . ASP A 1 191 ? 9.827 -4.564 23.386 1.00 27.94 191 ASP A N 1
ATOM 1454 C CA . ASP A 1 191 ? 8.614 -4.404 24.209 1.00 27.94 191 ASP A CA 1
ATOM 1455 C C . ASP A 1 191 ? 7.921 -3.028 24.284 1.00 27.94 191 ASP A C 1
ATOM 1457 O O . ASP A 1 191 ? 8.454 -2.036 24.764 1.00 27.94 191 ASP A O 1
ATOM 1461 N N . ASN A 1 192 ? 6.747 -2.900 23.652 1.00 33.03 192 ASN A N 1
ATOM 1462 C CA . ASN A 1 192 ? 5.394 -3.202 24.166 1.00 33.03 192 ASN A CA 1
ATOM 1463 C C . ASN A 1 192 ? 4.822 -2.041 25.001 1.00 33.03 192 ASN A C 1
ATOM 1465 O O . ASN A 1 192 ? 5.332 -1.710 26.062 1.00 33.03 192 ASN A O 1
ATOM 1469 N N . ASP A 1 193 ? 3.748 -1.416 24.517 1.00 25.31 193 ASP A N 1
ATOM 1470 C CA . ASP A 1 193 ? 2.416 -1.589 25.109 1.00 25.31 193 ASP A CA 1
ATOM 1471 C C . ASP A 1 193 ? 1.442 -0.443 24.787 1.00 25.31 193 ASP A C 1
ATOM 1473 O O . ASP A 1 193 ? 1.701 0.746 24.957 1.00 25.31 193 ASP A O 1
ATOM 1477 N N . SER A 1 194 ? 0.239 -0.892 24.425 1.00 31.38 194 SER A N 1
ATOM 1478 C CA . SER A 1 194 ? -1.037 -0.384 24.928 1.00 31.38 194 SER A CA 1
ATOM 1479 C C . SER A 1 194 ? -1.560 0.988 24.460 1.00 31.38 194 SER A C 1
ATOM 1481 O O . SER A 1 194 ? -1.344 2.043 25.052 1.00 31.38 194 SER A O 1
ATOM 1483 N N . ALA A 1 195 ? -2.463 0.864 23.484 1.00 28.44 195 ALA A N 1
ATOM 1484 C CA . ALA A 1 195 ? -3.901 1.130 23.629 1.00 28.44 195 ALA A CA 1
ATOM 1485 C C . ALA A 1 195 ? -4.431 2.575 23.654 1.00 28.44 195 ALA A C 1
ATOM 1487 O O . ALA A 1 195 ? -3.994 3.423 24.426 1.00 28.44 195 ALA A O 1
ATOM 1488 N N . ALA A 1 196 ? -5.492 2.718 22.840 1.00 27.39 196 ALA A N 1
ATOM 1489 C CA . ALA A 1 196 ? -6.773 3.398 23.070 1.00 27.39 196 ALA A CA 1
ATOM 1490 C C . ALA A 1 196 ? -6.717 4.906 23.424 1.00 27.39 196 ALA A C 1
ATOM 1492 O O . ALA A 1 196 ? -5.894 5.373 24.192 1.00 27.39 196 ALA A O 1
ATOM 1493 N N . VAL A 1 197 ? -7.576 5.779 22.901 1.00 28.48 197 VAL A N 1
ATOM 1494 C CA . VAL A 1 197 ? -9.039 5.726 22.930 1.00 28.48 197 VAL A CA 1
ATOM 1495 C C . VAL A 1 197 ? -9.600 6.662 21.842 1.00 28.48 197 VAL A C 1
ATOM 1497 O O . VAL A 1 197 ? -9.017 7.688 21.509 1.00 28.48 197 VAL A O 1
ATOM 1500 N N . ALA A 1 198 ? -10.750 6.248 21.312 1.00 26.53 198 ALA A N 1
ATOM 1501 C CA . ALA A 1 198 ? -11.796 6.971 20.589 1.00 26.53 198 ALA A CA 1
ATOM 1502 C C . ALA A 1 198 ? -11.795 8.518 20.597 1.00 26.53 198 ALA A C 1
ATOM 1504 O O . ALA A 1 198 ? -11.697 9.140 21.644 1.00 26.53 198 ALA A O 1
ATOM 1505 N N . ALA A 1 199 ? -12.185 9.129 19.472 1.00 31.20 199 ALA A N 1
ATOM 1506 C CA . ALA A 1 199 ? -13.583 9.518 19.224 1.00 31.20 199 ALA A CA 1
ATOM 1507 C C . ALA A 1 199 ? -13.715 10.548 18.083 1.00 31.20 199 ALA A C 1
ATOM 1509 O O . ALA A 1 199 ? -13.043 11.569 18.061 1.00 31.20 199 ALA A O 1
ATOM 1510 N N . LYS A 1 200 ? -14.667 10.261 17.184 1.00 29.66 200 LYS A N 1
ATOM 1511 C CA . LYS A 1 200 ? -15.649 11.177 16.573 1.00 29.66 200 LYS A CA 1
ATOM 1512 C C . LYS A 1 200 ? -15.216 12.637 16.341 1.00 29.66 200 LYS A C 1
ATOM 1514 O O . LYS A 1 200 ? -15.236 13.430 17.271 1.00 29.66 200 LYS A O 1
ATOM 1519 N N . SER A 1 201 ? -15.154 13.046 15.074 1.00 28.36 201 SER A N 1
ATOM 1520 C CA . SER A 1 201 ? -16.087 14.083 14.612 1.00 28.36 201 SER A CA 1
ATOM 1521 C C . SER A 1 201 ? -16.190 14.108 13.092 1.00 28.36 201 SER A C 1
ATOM 1523 O O . SER A 1 201 ? -15.193 14.147 12.380 1.00 28.36 201 SER A O 1
ATOM 1525 N N . ALA A 1 202 ? -17.431 14.088 12.619 1.00 29.20 202 ALA A N 1
ATOM 1526 C CA . ALA A 1 202 ? -17.800 14.464 11.269 1.00 29.20 202 ALA A CA 1
ATOM 1527 C C . ALA A 1 202 ? -17.495 15.952 11.038 1.00 29.20 202 ALA A C 1
ATOM 1529 O O . ALA A 1 202 ? -17.593 16.734 11.980 1.00 29.20 202 ALA A O 1
ATOM 1530 N N . VAL A 1 203 ? -17.218 16.341 9.791 1.00 28.70 203 VAL A N 1
ATOM 1531 C CA . VAL A 1 203 ? -17.979 17.378 9.074 1.00 28.70 203 VAL A CA 1
ATOM 1532 C C . VAL A 1 203 ? -17.579 17.371 7.597 1.00 28.70 203 VAL A C 1
ATOM 1534 O O . VAL A 1 203 ? -16.412 17.349 7.223 1.00 28.70 203 VAL A O 1
ATOM 1537 N N . SER A 1 204 ? -18.626 17.349 6.780 1.00 31.47 204 SER A N 1
ATOM 1538 C CA . SER A 1 204 ? -18.667 17.559 5.342 1.00 31.47 204 SER A CA 1
ATOM 1539 C C . SER A 1 204 ? -18.132 18.923 4.918 1.00 31.47 204 SER A C 1
ATOM 1541 O O . SER A 1 204 ? -18.464 19.909 5.563 1.00 31.47 204 SER A O 1
ATOM 1543 N N . MET A 1 205 ? -17.470 18.980 3.765 1.00 28.84 205 MET A N 1
ATOM 1544 C CA . MET A 1 205 ? -17.467 20.071 2.772 1.00 28.84 205 MET A CA 1
ATOM 1545 C C . MET A 1 205 ? -16.455 19.618 1.711 1.00 28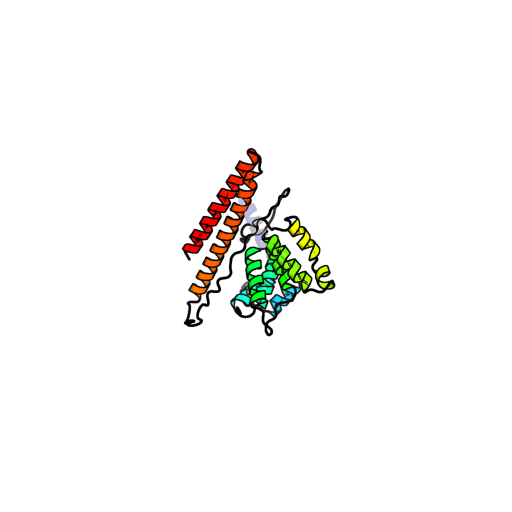.84 205 MET A C 1
ATOM 1547 O O . MET A 1 205 ? -15.366 19.195 2.057 1.00 28.84 205 MET A O 1
ATOM 1551 N N . GLY A 1 206 ? -16.703 19.555 0.414 1.00 27.81 206 GLY A N 1
ATOM 1552 C CA . GLY A 1 206 ? -17.669 20.202 -0.457 1.00 27.81 206 GLY A CA 1
ATOM 1553 C C . GLY A 1 206 ? -16.935 20.244 -1.795 1.00 27.81 206 GLY A C 1
ATOM 1554 O O . GLY A 1 206 ? -16.030 21.050 -1.974 1.00 27.81 206 GLY A O 1
ATOM 1555 N N . ALA A 1 207 ? -17.221 19.282 -2.673 1.00 27.61 207 ALA A N 1
ATOM 1556 C CA . ALA A 1 207 ? -16.517 19.117 -3.937 1.00 27.61 207 ALA A CA 1
ATOM 1557 C C . ALA A 1 207 ? -16.805 20.306 -4.866 1.00 27.61 207 ALA A C 1
ATOM 1559 O O . ALA A 1 207 ? -17.897 20.413 -5.422 1.00 27.61 207 ALA A O 1
ATOM 1560 N N . ALA A 1 208 ? -15.818 21.180 -5.048 1.00 27.52 208 ALA A N 1
ATOM 1561 C CA . ALA A 1 208 ? -15.784 22.142 -6.139 1.00 27.52 208 ALA A CA 1
ATOM 1562 C C . ALA A 1 208 ? -14.868 21.581 -7.234 1.00 27.52 208 ALA A C 1
ATOM 1564 O O . ALA A 1 208 ? -13.646 21.585 -7.108 1.00 27.52 208 ALA A O 1
ATOM 1565 N N . SER A 1 209 ? -15.466 21.044 -8.300 1.00 30.59 209 SER A N 1
ATOM 1566 C CA . SER A 1 209 ? -14.738 20.585 -9.481 1.00 30.59 209 SER A CA 1
ATOM 1567 C C . SER A 1 209 ? -14.192 21.791 -10.248 1.00 30.59 209 SER A C 1
ATOM 1569 O O . SER A 1 209 ? -14.949 22.489 -10.928 1.00 30.59 209 SER A O 1
ATOM 1571 N N . ILE A 1 210 ? -12.886 22.030 -10.170 1.00 33.19 210 ILE A N 1
ATOM 1572 C CA . ILE A 1 210 ? -12.201 22.932 -11.095 1.00 33.19 210 ILE A CA 1
ATOM 1573 C C . ILE A 1 210 ? -11.921 22.132 -12.369 1.00 33.19 210 ILE A C 1
ATOM 1575 O O . ILE A 1 210 ? -11.147 21.178 -12.366 1.00 33.19 210 ILE A O 1
ATOM 1579 N N . ARG A 1 211 ? -12.605 22.497 -13.458 1.00 35.59 211 ARG A N 1
ATOM 1580 C CA . ARG A 1 211 ? -12.271 22.049 -14.813 1.00 35.59 211 ARG A CA 1
ATOM 1581 C C . ARG A 1 211 ? -10.986 22.762 -15.223 1.00 35.59 211 ARG A C 1
ATOM 1583 O O . ARG A 1 211 ? -11.008 23.979 -15.381 1.00 35.59 211 ARG A O 1
ATOM 1590 N N . VAL A 1 212 ? -9.891 22.024 -15.374 1.00 37.19 212 VAL A N 1
ATOM 1591 C CA . VAL A 1 212 ? -8.682 22.541 -16.023 1.00 37.19 212 VAL A CA 1
ATOM 1592 C C . VAL A 1 212 ? -8.774 22.188 -17.502 1.00 37.19 212 VAL A C 1
ATOM 1594 O O . VAL A 1 212 ? -8.894 21.020 -17.863 1.00 37.19 212 VAL A O 1
ATOM 1597 N N . ASP A 1 213 ? -8.800 23.233 -18.325 1.00 35.72 213 ASP A N 1
ATOM 1598 C CA . ASP A 1 213 ? -8.835 23.179 -19.783 1.00 35.72 213 ASP A CA 1
ATOM 1599 C C . ASP A 1 213 ? -7.555 22.520 -20.324 1.00 35.72 213 ASP A C 1
ATOM 1601 O O . ASP A 1 213 ? -6.431 22.900 -19.990 1.00 35.72 213 ASP A O 1
ATOM 1605 N N . GLU A 1 214 ? -7.737 21.512 -21.169 1.00 45.38 214 GLU A N 1
ATOM 1606 C CA . GLU A 1 214 ? -6.703 20.606 -21.668 1.00 45.38 214 GLU A CA 1
ATOM 1607 C C . GLU A 1 214 ? -6.009 21.196 -22.908 1.00 45.38 214 GLU A C 1
ATOM 1609 O O . GLU A 1 214 ? -6.104 20.673 -24.021 1.00 45.38 214 GLU A O 1
ATOM 1614 N N . LYS A 1 215 ? -5.333 22.341 -22.755 1.00 41.81 215 LYS A N 1
ATOM 1615 C CA . LYS A 1 215 ? -4.643 22.981 -23.884 1.00 41.81 215 LYS A CA 1
ATOM 1616 C C . LYS A 1 215 ? -3.286 23.559 -23.496 1.00 41.81 215 LYS A C 1
ATOM 1618 O O . LYS A 1 215 ? -3.165 24.735 -23.177 1.00 41.81 215 LYS A O 1
ATOM 1623 N N . GLY A 1 216 ? -2.257 22.715 -23.584 1.00 44.75 216 GLY A N 1
ATOM 1624 C CA . GLY A 1 216 ? -0.861 23.142 -23.460 1.00 44.75 216 GLY A CA 1
ATOM 1625 C C . GLY A 1 216 ? 0.106 22.053 -23.003 1.00 44.75 216 GLY A C 1
ATOM 1626 O O . GLY A 1 216 ? 0.876 22.287 -22.085 1.00 44.75 216 GLY A O 1
ATOM 1627 N N . ARG A 1 217 ? 0.080 20.855 -23.604 1.00 44.91 217 ARG A N 1
ATOM 1628 C CA . ARG A 1 217 ? 1.121 19.838 -23.373 1.00 44.91 217 ARG A CA 1
ATOM 1629 C C . ARG A 1 217 ? 2.218 19.990 -24.428 1.00 44.91 217 ARG A C 1
ATOM 1631 O O . ARG A 1 217 ? 2.347 19.154 -25.314 1.00 44.91 217 ARG A O 1
ATOM 1638 N N . SER A 1 218 ? 2.924 21.115 -24.388 1.00 49.88 218 SER A N 1
ATOM 1639 C CA . SER A 1 218 ? 4.166 21.314 -25.137 1.00 49.88 218 SER A CA 1
ATOM 1640 C C . SER A 1 218 ? 5.330 21.039 -24.195 1.00 49.88 218 SER A C 1
ATOM 1642 O O . SER A 1 218 ? 5.487 21.772 -23.224 1.00 49.88 218 SER A O 1
ATOM 1644 N N . ASP A 1 219 ? 6.066 19.963 -24.473 1.00 57.66 219 ASP A N 1
ATOM 1645 C CA . ASP A 1 219 ? 7.447 19.692 -24.055 1.00 57.66 219 ASP A CA 1
ATOM 1646 C C . ASP A 1 219 ? 7.835 20.241 -22.674 1.00 57.66 219 ASP A C 1
ATOM 1648 O O . ASP A 1 219 ? 8.640 21.161 -22.545 1.00 57.66 219 ASP A O 1
ATOM 1652 N N . ILE A 1 220 ? 7.235 19.669 -21.628 1.00 55.16 220 ILE A N 1
ATOM 1653 C CA . ILE A 1 220 ? 7.722 19.859 -20.262 1.00 55.16 220 ILE A CA 1
ATOM 1654 C C . ILE A 1 220 ? 9.037 19.085 -20.160 1.00 55.16 220 ILE A C 1
ATOM 1656 O O . ILE A 1 220 ? 9.077 17.892 -20.470 1.00 55.16 220 ILE A O 1
ATOM 1660 N N . ASP A 1 221 ? 10.101 19.784 -19.769 1.00 61.66 221 ASP A N 1
ATOM 1661 C CA . ASP A 1 221 ? 11.406 19.194 -19.490 1.00 61.66 221 ASP A CA 1
ATOM 1662 C C . ASP A 1 221 ? 11.221 17.993 -18.536 1.00 61.66 221 ASP A C 1
ATOM 1664 O O . ASP A 1 221 ? 10.596 18.159 -17.482 1.00 61.66 221 ASP A O 1
ATOM 1668 N N . PRO A 1 222 ? 11.689 16.776 -18.876 1.00 59.91 222 PRO A N 1
ATOM 1669 C CA . PRO A 1 222 ? 11.557 15.610 -18.002 1.00 59.91 222 PRO A CA 1
ATOM 1670 C C . PRO A 1 222 ? 12.135 15.840 -16.595 1.00 59.91 222 PRO A C 1
ATOM 1672 O O . PRO A 1 222 ? 11.690 15.183 -15.651 1.00 59.91 222 PRO A O 1
ATOM 1675 N N . ASP A 1 223 ? 13.065 16.787 -16.438 1.00 67.50 223 ASP A N 1
ATOM 1676 C CA . ASP A 1 223 ? 13.606 17.192 -15.140 1.00 67.50 223 ASP A CA 1
ATOM 1677 C C . ASP A 1 223 ? 12.567 17.950 -14.287 1.00 67.50 223 ASP A C 1
ATOM 1679 O O . ASP A 1 223 ? 12.421 17.692 -13.092 1.00 67.50 223 ASP A O 1
ATOM 1683 N N . TYR A 1 224 ? 11.737 18.794 -14.910 1.00 74.38 224 TYR A N 1
ATOM 1684 C CA . TYR A 1 224 ? 10.659 19.530 -14.237 1.00 74.38 224 TYR A CA 1
ATOM 1685 C C . TYR A 1 224 ? 9.560 18.596 -13.713 1.00 74.38 224 TYR A C 1
ATOM 1687 O O . TYR A 1 224 ? 9.073 18.754 -12.594 1.00 74.38 224 TYR A O 1
ATOM 1695 N N . ASP A 1 225 ? 9.195 17.583 -14.501 1.00 73.50 225 ASP A N 1
ATOM 1696 C CA . ASP A 1 225 ? 8.203 16.573 -14.119 1.00 73.50 225 ASP A CA 1
ATOM 1697 C C . ASP A 1 225 ? 8.674 15.739 -12.912 1.00 73.50 225 ASP A C 1
ATOM 1699 O O . ASP A 1 225 ? 7.868 15.336 -12.069 1.00 73.50 225 ASP A O 1
ATOM 1703 N N . SER A 1 226 ? 9.984 15.483 -12.819 1.00 76.06 226 SER A N 1
ATOM 1704 C CA . SER A 1 226 ? 10.609 14.811 -11.676 1.00 76.06 226 SER A CA 1
ATOM 1705 C C . SER A 1 226 ? 10.600 15.701 -10.432 1.00 76.06 226 SER A C 1
ATOM 1707 O O . SER A 1 226 ? 10.154 15.269 -9.367 1.00 76.06 226 SER A O 1
ATOM 1709 N N . LEU A 1 227 ? 11.013 16.960 -10.585 1.00 83.56 227 LEU A N 1
ATOM 1710 C CA . LEU A 1 227 ? 11.071 17.952 -9.511 1.00 83.56 227 LEU A CA 1
ATOM 1711 C C . LEU A 1 227 ? 9.683 18.214 -8.904 1.00 83.56 227 LEU A C 1
ATOM 1713 O O . LEU A 1 227 ? 9.517 18.200 -7.686 1.00 83.56 227 LEU A O 1
ATOM 1717 N N . ALA A 1 228 ? 8.659 18.347 -9.752 1.00 76.62 228 ALA A N 1
ATOM 1718 C CA . ALA A 1 228 ? 7.27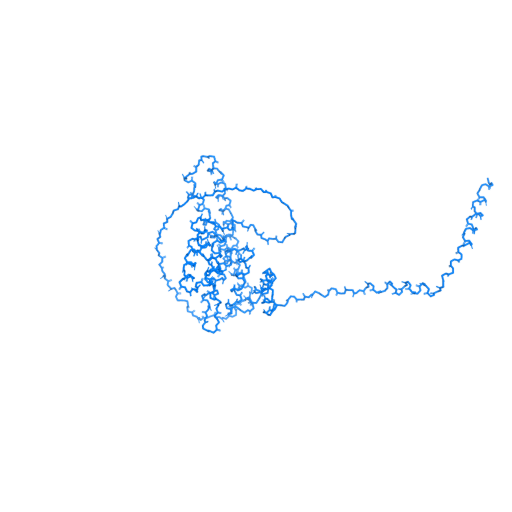7 18.544 -9.324 1.00 76.62 228 ALA A CA 1
ATOM 1719 C C . ALA A 1 228 ? 6.726 17.339 -8.543 1.00 76.62 228 ALA A C 1
ATOM 1721 O O . ALA A 1 228 ? 6.000 17.509 -7.561 1.00 76.62 228 ALA A O 1
ATOM 1722 N N . ARG A 1 229 ? 7.078 16.109 -8.944 1.00 73.75 229 ARG A N 1
ATOM 1723 C CA . ARG A 1 229 ? 6.701 14.899 -8.195 1.00 73.75 229 ARG A CA 1
ATOM 1724 C C . ARG A 1 229 ? 7.403 14.842 -6.847 1.00 73.75 229 ARG A C 1
ATOM 1726 O O . ARG A 1 229 ? 6.771 14.484 -5.859 1.00 73.75 229 ARG A O 1
ATOM 1733 N N . GLU A 1 230 ? 8.681 15.198 -6.796 1.00 78.81 230 GLU A N 1
ATOM 1734 C CA . GLU A 1 230 ? 9.443 15.241 -5.550 1.00 78.81 230 GLU A CA 1
ATOM 1735 C C . GLU A 1 230 ? 8.861 16.276 -4.574 1.00 78.81 230 GLU A C 1
ATOM 1737 O O . GLU A 1 230 ? 8.597 15.944 -3.418 1.00 78.81 230 GLU A O 1
ATOM 1742 N N . ALA A 1 231 ? 8.548 17.482 -5.056 1.00 85.06 231 ALA A N 1
ATOM 1743 C CA . ALA A 1 231 ? 7.880 18.521 -4.275 1.00 85.06 231 ALA A CA 1
ATOM 1744 C C . ALA A 1 231 ? 6.525 18.047 -3.722 1.00 85.06 231 ALA A C 1
ATOM 1746 O O . ALA A 1 231 ? 6.246 18.202 -2.532 1.00 85.06 231 ALA A O 1
ATOM 1747 N N . LEU A 1 232 ? 5.704 17.396 -4.554 1.00 77.69 232 LEU A N 1
ATOM 1748 C CA . LEU A 1 232 ? 4.410 16.846 -4.139 1.00 77.69 232 LEU A CA 1
ATOM 1749 C C . LEU A 1 232 ? 4.567 15.775 -3.045 1.00 77.69 232 LEU A C 1
ATOM 1751 O O . LEU A 1 232 ? 3.791 15.724 -2.091 1.00 77.69 232 LEU A O 1
ATOM 1755 N N . MET A 1 233 ? 5.584 14.921 -3.167 1.00 69.56 233 MET A N 1
ATOM 1756 C CA . MET A 1 233 ? 5.879 13.882 -2.180 1.00 69.56 233 MET A CA 1
ATOM 1757 C C . MET A 1 233 ? 6.320 14.479 -0.843 1.00 69.56 233 MET A C 1
ATOM 1759 O O . MET A 1 233 ? 5.896 13.999 0.210 1.00 69.56 233 MET A O 1
ATOM 1763 N N . LEU A 1 234 ? 7.133 15.535 -0.874 1.00 80.56 234 LEU A N 1
ATOM 1764 C CA . LEU A 1 234 ? 7.553 16.267 0.319 1.00 80.56 234 LEU A CA 1
ATOM 1765 C C . LEU A 1 234 ? 6.368 16.975 0.994 1.00 80.56 234 LEU A C 1
ATOM 1767 O O . LEU A 1 234 ? 6.211 16.854 2.207 1.00 80.56 234 LEU A O 1
ATOM 1771 N N . GLN A 1 235 ? 5.470 17.600 0.226 1.00 82.50 235 GLN A N 1
ATOM 1772 C CA . GLN A 1 235 ? 4.222 18.171 0.757 1.00 82.50 235 GLN A CA 1
ATOM 1773 C C . GLN A 1 235 ? 3.340 17.103 1.412 1.00 82.50 235 GLN A C 1
ATOM 1775 O O . GLN A 1 235 ? 2.881 17.273 2.541 1.00 82.50 235 GLN A O 1
ATOM 1780 N N . PHE A 1 236 ? 3.160 15.953 0.758 1.00 77.38 236 PHE A N 1
ATOM 1781 C CA . PHE A 1 236 ? 2.385 14.852 1.330 1.00 77.38 236 PHE A CA 1
ATOM 1782 C C . PHE A 1 236 ? 2.992 14.338 2.646 1.00 77.38 236 PHE A C 1
ATOM 1784 O O . PHE A 1 236 ? 2.263 14.040 3.598 1.00 77.38 236 PHE A O 1
ATOM 1791 N N . ARG A 1 237 ? 4.328 14.250 2.725 1.00 75.88 237 ARG A N 1
ATOM 1792 C CA . ARG A 1 237 ? 5.046 13.893 3.958 1.00 75.88 237 ARG A CA 1
ATOM 1793 C C . ARG A 1 237 ? 4.824 14.933 5.056 1.00 75.88 237 ARG A C 1
ATOM 1795 O O . ARG A 1 237 ? 4.497 14.534 6.173 1.00 75.88 237 ARG A O 1
ATOM 1802 N N . ALA A 1 238 ? 4.923 16.226 4.737 1.00 82.00 238 ALA A N 1
ATOM 1803 C CA . ALA A 1 238 ? 4.649 17.322 5.669 1.00 82.00 238 ALA A CA 1
ATOM 1804 C C . ALA A 1 238 ? 3.224 17.226 6.248 1.00 82.00 238 ALA A C 1
ATOM 1806 O O . ALA A 1 238 ? 3.045 17.173 7.468 1.00 82.00 238 ALA A O 1
ATOM 1807 N N . ASP A 1 239 ? 2.217 17.073 5.388 1.00 75.00 239 ASP A N 1
ATOM 1808 C CA . ASP A 1 239 ? 0.816 16.931 5.797 1.00 75.00 239 ASP A CA 1
ATOM 1809 C C . ASP A 1 239 ? 0.563 15.675 6.639 1.00 75.00 239 ASP A C 1
ATOM 1811 O O . ASP A 1 239 ? -0.322 15.650 7.500 1.00 75.00 239 ASP A O 1
ATOM 1815 N N . SER A 1 240 ? 1.300 14.592 6.379 1.00 76.25 240 SER A N 1
ATOM 1816 C CA . SER A 1 240 ? 1.189 13.348 7.143 1.00 76.25 240 SER A CA 1
ATOM 1817 C C . SER A 1 240 ? 1.685 13.528 8.580 1.00 76.25 240 SER A C 1
ATOM 1819 O O . SER A 1 240 ? 0.979 13.166 9.528 1.00 76.25 240 SER A O 1
ATOM 1821 N N . VAL A 1 241 ? 2.869 14.121 8.764 1.00 79.88 241 VAL A N 1
ATOM 1822 C CA . VAL A 1 241 ? 3.464 14.300 10.101 1.00 79.88 241 VAL A CA 1
ATOM 1823 C C . VAL A 1 241 ? 2.750 15.382 10.914 1.00 79.88 241 VAL A C 1
ATOM 1825 O O . VAL A 1 241 ? 2.556 15.203 12.117 1.00 79.88 241 VAL A O 1
ATOM 1828 N N . ILE A 1 242 ? 2.246 16.443 10.270 1.00 85.25 242 ILE A N 1
ATOM 1829 C CA . ILE A 1 242 ? 1.427 17.473 10.932 1.00 85.25 242 ILE A CA 1
ATOM 1830 C C . ILE A 1 242 ? 0.116 16.867 11.448 1.00 85.25 242 ILE A C 1
ATOM 1832 O O . ILE A 1 242 ? -0.227 17.036 12.620 1.00 85.25 242 ILE A O 1
ATOM 1836 N N . ARG A 1 243 ? -0.579 16.062 10.630 1.00 78.25 243 ARG A N 1
ATOM 1837 C CA . ARG A 1 243 ? -1.784 15.338 11.077 1.00 78.25 243 ARG A CA 1
ATOM 1838 C C . ARG A 1 243 ? -1.494 14.407 12.252 1.00 78.25 243 ARG A C 1
ATOM 1840 O O . ARG A 1 243 ? -2.339 14.235 13.134 1.00 78.25 243 ARG A O 1
ATOM 1847 N N . LEU A 1 244 ? -0.314 13.790 12.286 1.00 76.19 244 LEU A N 1
ATOM 1848 C CA . LEU A 1 244 ? 0.098 12.960 13.412 1.00 76.19 244 LEU A CA 1
ATOM 1849 C C . LEU A 1 244 ? 0.324 13.799 14.683 1.00 76.19 244 LEU A C 1
ATOM 1851 O O . LEU A 1 244 ? -0.165 13.405 15.744 1.00 76.19 244 LEU A O 1
ATOM 1855 N N . ALA A 1 245 ? 0.980 14.958 14.579 1.00 85.56 245 ALA A N 1
ATOM 1856 C CA . ALA A 1 245 ? 1.154 15.896 15.690 1.00 85.56 245 ALA A CA 1
ATOM 1857 C C . ALA A 1 245 ? -0.198 16.352 16.269 1.00 85.56 245 ALA A C 1
ATOM 1859 O O . ALA A 1 245 ? -0.388 16.349 17.488 1.00 85.56 245 ALA A O 1
ATOM 1860 N N . ASP A 1 246 ? -1.182 16.636 15.414 1.00 85.25 246 ASP A N 1
ATOM 1861 C CA . ASP A 1 246 ? -2.532 17.010 15.847 1.00 85.25 246 ASP A CA 1
ATOM 1862 C C . ASP A 1 246 ? -3.244 15.890 16.612 1.00 85.25 246 ASP A C 1
ATOM 1864 O O . ASP A 1 246 ? -3.898 16.145 17.627 1.00 85.25 246 ASP A O 1
ATOM 1868 N N . ARG A 1 247 ? -3.064 14.627 16.209 1.00 80.12 247 ARG A N 1
ATOM 1869 C CA . ARG A 1 247 ? -3.583 13.485 16.981 1.00 80.12 247 ARG A CA 1
ATOM 1870 C C . ARG A 1 247 ? -2.955 13.405 18.374 1.00 80.12 247 ARG A C 1
ATOM 1872 O O . ARG A 1 247 ? -3.671 13.164 19.348 1.00 80.12 247 ARG A O 1
ATOM 1879 N N . TYR A 1 248 ? -1.650 13.652 18.496 1.00 87.75 248 TYR A N 1
ATOM 1880 C CA . TYR A 1 248 ? -0.991 13.705 19.804 1.00 87.75 248 TYR A CA 1
ATOM 1881 C C . TYR A 1 248 ? -1.495 14.873 20.663 1.00 87.75 248 TYR A C 1
ATOM 1883 O O . TYR A 1 248 ? -1.705 14.689 21.862 1.00 87.75 248 TYR A O 1
ATOM 1891 N N . ARG A 1 249 ? -1.785 16.040 20.072 1.00 87.69 249 ARG A N 1
ATOM 1892 C CA . ARG A 1 249 ? -2.395 17.176 20.790 1.00 87.69 249 ARG A CA 1
ATOM 1893 C C . ARG A 1 249 ? -3.765 16.855 21.362 1.00 87.69 249 ARG A C 1
ATOM 1895 O O . ARG A 1 249 ? -4.083 17.291 22.466 1.00 87.69 249 ARG A O 1
ATOM 1902 N N . VAL A 1 250 ? -4.584 16.110 20.620 1.00 87.31 250 VAL A N 1
ATOM 1903 C CA . VAL A 1 250 ? -5.885 15.652 21.124 1.00 87.31 250 VAL A CA 1
ATOM 1904 C C . VAL A 1 250 ? -5.677 14.763 22.350 1.00 87.31 250 VAL A C 1
ATOM 1906 O O . VAL A 1 250 ? -6.297 15.017 23.380 1.00 87.31 250 VAL A O 1
ATOM 1909 N N . ARG A 1 251 ? -4.735 13.810 22.283 1.00 82.56 251 ARG A N 1
ATOM 1910 C CA . ARG A 1 251 ? -4.405 12.902 23.397 1.00 82.56 251 ARG A CA 1
ATOM 1911 C C . ARG A 1 251 ? -3.819 13.622 24.617 1.00 82.56 251 ARG A C 1
ATOM 1913 O O . ARG A 1 251 ? -4.036 13.184 25.741 1.00 82.56 251 ARG A O 1
ATOM 1920 N N . LEU A 1 252 ? -3.125 14.747 24.418 1.00 87.81 252 LEU A N 1
ATOM 1921 C CA . LEU A 1 252 ? -2.530 15.557 25.492 1.00 87.81 252 LEU A CA 1
ATOM 1922 C C . LEU A 1 252 ? -3.544 15.974 26.573 1.00 87.81 252 LEU A C 1
ATOM 1924 O O . LEU A 1 252 ? -3.183 16.151 27.738 1.00 87.81 252 LEU A O 1
ATOM 1928 N N . LYS A 1 253 ? -4.818 16.130 26.197 1.00 86.25 253 LYS A N 1
ATOM 1929 C CA . LYS A 1 253 ? -5.887 16.571 27.104 1.00 86.25 253 LYS A CA 1
ATOM 1930 C C . LYS A 1 253 ? -6.206 15.546 28.193 1.00 86.25 253 LYS A C 1
ATOM 1932 O O . LYS A 1 253 ? -6.557 15.956 29.297 1.00 86.25 253 LYS A O 1
ATOM 1937 N N . ASP A 1 254 ? -6.003 14.262 27.907 1.00 88.81 254 ASP A N 1
ATOM 1938 C CA . ASP A 1 254 ? -6.443 13.150 28.756 1.00 88.81 254 ASP A CA 1
ATOM 1939 C C . ASP A 1 254 ? -5.299 12.503 29.564 1.00 88.81 254 ASP A C 1
ATOM 1941 O O . ASP A 1 254 ? -5.529 11.573 30.333 1.00 88.81 254 ASP A O 1
ATOM 1945 N N . LEU A 1 255 ? -4.061 12.988 29.406 1.00 86.81 255 LEU A N 1
ATOM 1946 C CA . LEU A 1 255 ? -2.853 12.396 29.999 1.00 86.81 255 LEU A CA 1
ATOM 1947 C C . LEU A 1 255 ? -2.497 12.974 31.377 1.00 86.81 255 LEU A C 1
ATOM 1949 O O . LEU A 1 255 ? -2.844 14.111 31.711 1.00 86.81 255 LEU A O 1
ATOM 1953 N N . SER A 1 256 ? -1.749 12.209 32.178 1.00 86.25 256 SER A N 1
ATOM 1954 C CA . SER A 1 256 ? -1.193 12.684 33.452 1.00 86.25 256 SER A CA 1
ATOM 1955 C C . SER A 1 256 ? 0.001 13.630 33.233 1.00 86.25 256 SER A C 1
ATOM 1957 O O . SER A 1 256 ? 0.619 13.642 32.171 1.00 86.25 256 SER A O 1
ATOM 1959 N N . ALA A 1 257 ? 0.362 14.443 34.234 1.00 82.00 257 ALA A N 1
ATOM 1960 C CA . ALA A 1 257 ? 1.403 15.474 34.091 1.00 82.00 257 ALA A CA 1
ATOM 1961 C C . ALA A 1 257 ? 2.772 14.934 33.625 1.00 82.00 257 ALA A C 1
ATOM 1963 O O . ALA A 1 257 ? 3.487 15.627 32.907 1.00 82.00 257 ALA A O 1
ATOM 1964 N N . ASN A 1 258 ? 3.119 13.699 34.001 1.00 80.56 258 ASN A N 1
ATOM 1965 C CA . ASN A 1 258 ? 4.395 13.086 33.631 1.00 80.56 258 ASN A CA 1
ATOM 1966 C C . ASN A 1 258 ? 4.395 12.583 32.172 1.00 80.56 258 ASN A C 1
ATOM 1968 O O . ASN A 1 258 ? 5.403 12.666 31.479 1.00 80.56 258 ASN A O 1
ATOM 1972 N N . GLU A 1 259 ? 3.245 12.123 31.673 1.00 83.62 259 GLU A N 1
ATOM 1973 C CA . GLU A 1 259 ? 3.078 11.667 30.285 1.00 83.62 259 GLU A CA 1
ATOM 1974 C C . GLU A 1 259 ? 2.891 12.836 29.306 1.00 83.62 259 GLU A C 1
ATOM 1976 O O . GLU A 1 259 ? 3.220 12.724 28.127 1.00 83.62 259 GLU A O 1
ATOM 1981 N N . LYS A 1 260 ? 2.395 13.986 29.781 1.00 88.25 260 LYS A N 1
ATOM 1982 C CA . LYS A 1 260 ? 2.265 15.197 28.954 1.00 88.25 260 LYS A CA 1
ATOM 1983 C C . LYS A 1 260 ? 3.608 15.682 28.427 1.00 88.25 260 LYS A C 1
ATOM 1985 O O . LYS A 1 260 ? 3.701 16.001 27.250 1.00 88.25 260 LYS A O 1
ATOM 1990 N N . LEU A 1 261 ? 4.645 15.676 29.265 1.00 88.38 261 LEU A N 1
ATOM 1991 C CA . LEU A 1 261 ? 5.986 16.126 28.883 1.00 88.38 261 LEU A CA 1
ATOM 1992 C C . LEU A 1 261 ? 6.573 15.303 27.728 1.00 88.38 261 LEU A C 1
ATOM 1994 O O . LEU A 1 261 ? 7.119 15.871 26.784 1.00 88.38 261 LEU A O 1
ATOM 1998 N N . SER A 1 262 ? 6.440 13.974 27.768 1.00 85.88 262 SER A N 1
ATOM 1999 C CA . SER A 1 262 ? 6.960 13.111 26.699 1.00 85.88 262 SER A CA 1
ATOM 2000 C C . SER A 1 262 ? 6.165 13.265 25.399 1.00 85.88 262 SER A C 1
ATOM 2002 O O . SER A 1 262 ? 6.743 13.285 24.311 1.00 85.88 262 SER A O 1
ATOM 2004 N N . VAL A 1 263 ? 4.844 13.438 25.493 1.00 87.38 263 VAL A N 1
ATOM 2005 C CA . VAL A 1 263 ? 3.985 13.667 24.325 1.00 87.38 263 VAL A CA 1
ATOM 2006 C C . VAL A 1 263 ? 4.201 15.058 23.720 1.00 87.38 263 VAL A C 1
ATOM 2008 O O . VAL A 1 263 ? 4.237 15.172 22.499 1.00 87.38 263 VAL A O 1
ATOM 2011 N N . GLU A 1 264 ? 4.427 16.098 24.525 1.00 91.44 264 GLU A N 1
ATOM 2012 C CA . GLU A 1 264 ? 4.787 17.445 24.052 1.00 91.44 264 GLU A CA 1
ATOM 2013 C C . GLU A 1 264 ? 6.109 17.450 23.284 1.00 91.44 264 GLU A C 1
ATOM 2015 O O . GLU A 1 264 ? 6.190 18.035 22.204 1.00 91.44 264 GLU A O 1
ATOM 2020 N N . GLN A 1 265 ? 7.127 16.743 23.785 1.00 91.19 265 GLN A N 1
ATOM 2021 C CA . GLN A 1 265 ? 8.391 16.579 23.063 1.00 91.19 265 GLN A CA 1
ATOM 2022 C C . GLN A 1 265 ? 8.183 15.888 21.712 1.00 91.19 265 GLN A C 1
ATOM 2024 O O . GLN A 1 265 ? 8.767 16.300 20.710 1.00 91.19 265 GLN A O 1
ATOM 2029 N N . LYS A 1 266 ? 7.317 14.871 21.666 1.00 89.00 266 LYS A N 1
ATOM 2030 C CA . LYS A 1 266 ? 7.002 14.155 20.426 1.00 89.00 266 LYS A CA 1
ATOM 2031 C C . LYS A 1 266 ? 6.229 15.021 19.430 1.00 89.00 266 LYS A C 1
ATOM 2033 O O . LYS A 1 266 ? 6.520 14.971 18.239 1.00 89.00 266 LYS A O 1
ATOM 2038 N N . ILE A 1 267 ? 5.288 15.841 19.905 1.00 91.75 267 ILE A N 1
ATOM 2039 C CA . ILE A 1 267 ? 4.594 16.840 19.078 1.00 91.75 267 ILE A CA 1
ATOM 2040 C C . ILE A 1 267 ? 5.623 17.790 18.463 1.00 91.75 267 ILE A C 1
ATOM 2042 O O . ILE A 1 267 ? 5.649 17.937 17.247 1.00 91.75 267 ILE A O 1
ATOM 2046 N N . LEU A 1 268 ? 6.519 18.353 19.278 1.00 94.31 268 LEU A N 1
ATOM 2047 C CA . LEU A 1 268 ? 7.532 19.296 18.804 1.00 94.31 268 LEU A CA 1
ATOM 2048 C C . LEU A 1 268 ? 8.443 18.682 17.728 1.00 94.31 268 LEU A C 1
ATOM 2050 O O . LEU A 1 268 ? 8.731 19.334 16.728 1.00 94.31 268 LEU A O 1
ATOM 2054 N N . GLN A 1 269 ? 8.869 17.428 17.906 1.00 90.88 269 GLN A N 1
ATOM 2055 C CA . GLN A 1 269 ? 9.677 16.714 16.910 1.00 90.88 269 GLN A CA 1
ATOM 2056 C C . GLN A 1 269 ? 8.932 16.527 15.583 1.00 90.88 269 GLN A C 1
ATOM 2058 O O . GLN A 1 269 ? 9.500 16.778 14.522 1.00 90.88 269 GLN A O 1
ATOM 2063 N N . LEU A 1 270 ? 7.661 16.116 15.634 1.00 85.19 270 LEU A N 1
ATOM 2064 C CA . LEU A 1 270 ? 6.836 15.930 14.437 1.00 85.19 270 LEU A CA 1
ATOM 2065 C C . LEU A 1 270 ? 6.587 17.246 13.698 1.00 85.19 270 LEU A C 1
ATOM 2067 O O . LEU A 1 270 ? 6.605 17.273 12.471 1.00 85.19 270 LEU A O 1
ATOM 2071 N N . GLU A 1 271 ? 6.399 18.342 14.431 1.00 90.31 271 GLU A N 1
ATOM 2072 C CA . GLU A 1 271 ? 6.254 19.669 13.835 1.00 90.31 271 GLU A CA 1
ATOM 2073 C C . GLU A 1 271 ? 7.540 20.138 13.166 1.00 90.31 271 GLU A C 1
ATOM 2075 O O . GLU A 1 271 ? 7.502 20.582 12.022 1.00 90.31 271 GLU A O 1
ATOM 2080 N N . GLN A 1 272 ? 8.687 19.994 13.837 1.00 92.94 272 GLN A N 1
ATOM 2081 C CA . GLN A 1 272 ? 9.989 20.314 13.246 1.00 92.94 272 GLN A CA 1
ATOM 2082 C C . GLN A 1 272 ? 10.237 19.515 11.965 1.00 92.94 272 GLN A C 1
ATOM 2084 O O . GLN A 1 272 ? 10.694 20.079 10.972 1.00 92.94 272 GLN A O 1
ATOM 2089 N N . LEU A 1 273 ? 9.888 18.226 11.969 1.00 86.44 273 LEU A N 1
ATOM 2090 C CA . LEU A 1 273 ? 9.999 17.368 10.795 1.00 86.44 273 LEU A CA 1
ATOM 2091 C C . LEU A 1 273 ? 9.058 17.824 9.667 1.00 86.44 273 LEU A C 1
ATOM 2093 O O . LEU A 1 273 ? 9.482 17.925 8.518 1.00 86.44 273 LEU A O 1
ATOM 2097 N N . GLY A 1 274 ? 7.809 18.169 9.994 1.00 87.19 274 GLY A N 1
ATOM 2098 C CA . GLY A 1 274 ? 6.835 18.696 9.034 1.00 87.19 274 GLY A CA 1
ATOM 2099 C C . GLY A 1 274 ? 7.283 20.003 8.393 1.00 87.19 274 GLY A C 1
ATOM 2100 O O . GLY A 1 274 ? 7.235 20.134 7.171 1.00 87.19 274 GLY A O 1
ATOM 2101 N N . PHE A 1 275 ? 7.802 20.938 9.192 1.00 93.31 275 PHE A N 1
ATOM 2102 C CA . PHE A 1 275 ? 8.400 22.171 8.678 1.00 93.31 275 PHE A CA 1
ATOM 2103 C C . PHE A 1 275 ? 9.625 21.897 7.803 1.00 93.31 275 PHE A C 1
ATOM 2105 O O . PHE A 1 275 ? 9.815 22.582 6.800 1.00 93.31 275 PHE A O 1
ATOM 2112 N N . GLY A 1 276 ? 10.435 20.893 8.151 1.00 89.25 276 GLY A N 1
ATOM 2113 C CA . GLY A 1 276 ? 11.567 20.450 7.341 1.00 89.25 276 GLY A CA 1
ATOM 2114 C C . GLY A 1 276 ? 11.136 20.003 5.945 1.00 89.25 276 GLY A C 1
ATOM 2115 O O . GLY A 1 276 ? 11.642 20.535 4.957 1.00 89.25 276 GLY A O 1
ATOM 2116 N N . TYR A 1 277 ? 10.154 19.100 5.867 1.00 87.88 277 TYR A N 1
ATOM 2117 C CA . TYR A 1 277 ? 9.611 18.631 4.590 1.00 87.88 277 TYR A CA 1
ATOM 2118 C C . TYR A 1 277 ? 8.952 19.750 3.785 1.00 87.88 277 TYR A C 1
ATOM 2120 O O . TYR A 1 277 ? 9.171 19.829 2.580 1.00 87.88 277 TYR A O 1
ATOM 2128 N N . GLN A 1 278 ? 8.205 20.651 4.431 1.00 90.12 278 GLN A N 1
ATOM 2129 C CA . GLN A 1 278 ? 7.609 21.800 3.749 1.00 90.12 278 GLN A CA 1
ATOM 2130 C C . GLN A 1 278 ? 8.686 22.714 3.148 1.00 90.12 278 GLN A C 1
ATOM 2132 O O . GLN A 1 278 ? 8.619 23.068 1.977 1.00 90.12 278 GLN A O 1
ATOM 2137 N N . ALA A 1 279 ? 9.723 23.045 3.921 1.00 93.12 279 ALA A N 1
ATOM 2138 C CA . ALA A 1 279 ? 10.815 23.892 3.452 1.00 93.12 279 ALA A CA 1
ATOM 2139 C C . ALA A 1 279 ? 11.657 23.226 2.355 1.00 93.12 279 ALA A C 1
ATOM 2141 O O . ALA A 1 279 ? 12.310 23.909 1.570 1.00 93.12 279 ALA A O 1
ATOM 2142 N N . GLU A 1 280 ? 11.735 21.897 2.333 1.00 88.38 280 GLU A N 1
ATOM 2143 C CA . GLU A 1 280 ? 12.364 21.156 1.241 1.00 88.38 280 GLU A CA 1
ATOM 2144 C C . GLU A 1 280 ? 11.485 21.152 -0.011 1.00 88.38 280 GLU A C 1
ATOM 2146 O O . GLU A 1 280 ? 12.003 21.399 -1.095 1.00 88.38 280 GLU A O 1
ATOM 2151 N N . ALA A 1 281 ? 10.169 20.972 0.139 1.00 88.31 281 ALA A N 1
ATOM 2152 C CA . ALA A 1 281 ? 9.219 21.058 -0.966 1.00 88.31 281 ALA A CA 1
ATOM 2153 C C . ALA A 1 281 ? 9.245 22.438 -1.632 1.00 88.31 281 ALA A C 1
ATOM 2155 O O . ALA A 1 281 ? 9.294 22.523 -2.850 1.00 88.31 281 ALA A O 1
ATOM 2156 N N . ASP A 1 282 ? 9.282 23.509 -0.836 1.00 90.12 282 ASP A N 1
ATOM 2157 C CA . ASP A 1 282 ? 9.309 24.889 -1.332 1.00 90.12 282 ASP A CA 1
ATOM 2158 C C . ASP A 1 282 ? 10.636 25.250 -2.039 1.00 90.12 282 ASP A C 1
ATOM 2160 O O . ASP A 1 282 ? 10.730 26.286 -2.697 1.00 90.12 282 ASP A O 1
ATOM 2164 N N . ARG A 1 283 ? 11.684 24.426 -1.878 1.00 90.94 283 ARG A N 1
ATOM 2165 C CA . ARG A 1 283 ? 12.995 24.592 -2.533 1.00 90.94 283 ARG A CA 1
ATOM 2166 C C . ARG A 1 283 ? 13.104 23.872 -3.878 1.00 90.94 283 ARG A C 1
ATOM 2168 O O . ARG A 1 283 ? 14.085 24.114 -4.583 1.00 90.94 283 ARG A O 1
ATOM 2175 N N . LYS A 1 284 ? 12.169 22.972 -4.178 1.00 84.75 284 LYS A N 1
ATOM 2176 C CA . LYS A 1 284 ? 12.062 22.249 -5.446 1.00 84.75 284 LYS A CA 1
ATOM 2177 C C . LYS A 1 284 ? 11.269 23.106 -6.426 1.00 84.75 284 LYS A C 1
ATOM 2179 O O . LYS A 1 284 ? 11.806 23.359 -7.520 1.00 84.75 284 LYS A O 1
#

Foldseek 3Di:
DVVVVVVVVVVVVVVVVPPVVPPPVNVVVVVVVVPPPPDPPPPPPPDDQDPVVLVVCVVVVVLVVNLVNLVVVCVVCVLQLQSLQSNLLSCLSVLHPLVSSLVSLVCSCVSADPVRHHDLCSLVSNLSSCLQLLVLVSSLVSLVVSVVPDDPVVCVVSVSVVSNVCSVQSHNHNPPPPDPDDDDDDDDDDDDDDDDDDDDDDDDDDDDDDDDDPPDPDDDPVVVVVLLVLLVVLLSLLVSLLVVLVVLVVVLVVDDPVVNVVSVVSSVVSNVSSVVSNVVSVVD

Sequence (284 aa):
MLHERVIRRAAVQLFKAMDLRFAPGLIILVALMLTDFASVSAQAVSFTPSKETASGLYSSGNYSEALKHYSALSGNFPADPLYKYYSGVCMVMLEINPGISSGLLSEAISGSSQLRTVPADGLFWLGRSYQQSGQFSEAISRFDMFREKASKKELKNLDVDRYRAECTSGLGALGDIKDAEESPVAEDGIDNDSAAVAAKSAVSMGAASIRVDEKGRSDIDPDYDSLAREALMLQFRADSVIRLADRYRVRLKDLSANEKLSVEQKILQLEQLGFGYQAEADRK

Secondary structure (DSSP, 8-state):
--HHHHHHHHHHHHHHS------HHHHHHHHHHTSTTS------------HHHHHHHHHTT-HHHHHHHHHHHHHH-TT-HHHHHHHHHHHHHHT--HHHHHHHHHHHHHT-BTTBPPPTTHHHHHHHHHHHTT-HHHHHHHHHHHHHHS-HHHHHHTTHHHHHHHHHTT---------------------------------------------------HHHHHHHHHHHHHHHHHHHHHHHHHHHHHHHTTS-HHHHHHHHHHHHHHHHHHHHHHHHHTT-